Protein AF-A0A3T6CJQ9-F1 (afdb_monomer_lite)

Secondary structure (DSSP, 8-state):
---THHHHTSHHHHHHHHHHHHHHHHHHHHHHHHHHHHHHHHHHHHHHHHHHH----TT-TTGGGHHHHHHHHHHHHHHHHHHHHHHSHHHHHHHTSHHHHHHHHHHHHHHHHHHHHHHHHHHHHHHSS-GGG-HHHHHHHHHHHHHHHHHHHHHHHHHHHHHHHHHHHHHHHT-TTS-SS--HHHHHHHHHHHHHHHHHHHHHHHHS-TTTHHHHHHHHHHHHT-BSS---GGGTTTT-EEEEESTT--EEEEE--------HHHHHH--GGG-PPPSS---EEEEPPP-

Organism: Escherichia coli (NCBI:txid562)

Radius of gyration: 28.34 Å; chains: 1; bounding box: 85×39×91 Å

Foldseek 3Di:
DDDPPVVVVCVVVVVVVVVVVVVVVVVVVVVVVLLVVLLVLLVLLVVLQCLLPDDDDPPDPSPVCSLVSPVSSVVSLCVSLVSVQCPDPVCVVQVVDPVSVVVVVVVLVVLLVVLLVVLQVLLCVLQVAGCVLQVPLSVVSSVVVSLLVCLVVLLVSLVVLLVVLVVVQVVVVPDPPDDPDHPVSSVSSNVSSVVVNVVSVCCCVFPPPPVLSSLLSVLSCQAGRWDLPDQFPVCVVLSWTWTQHDPVSQKIWTDSDDDDDPDPSCSSVPTSVVGDDPPDPPIDMDTRDHD

pLDDT: mean 83.83, std 12.39, range [44.16, 98.19]

Sequence (291 aa):
MKNDTSELSNLPTAFVKKLQNYDELKKRQDESEKSYALIVIGILALICLALGIAKTDSDDWFSQWQFTCILLSIIFSTLWLGVFIERTLIFKVLWNSIITKCITSIAISGLIIFCTAKSSALLNSVFGIDSSSFPYTRSFLTGFLFLKYINPILLFILATFFLTHIIKIICFLFKDEAFDLPPVSSFATVLFSFLIFIFILSWQNSYFSEENLPVKTYALAHLLDFNINHHCINLSADKVNVIFIGSSQDKVLIDDYDMHINSIESFLKGNSSSFFMKDNLNFKIQECVYN

Structure (mmCIF, N/CA/C/O backbone):
data_AF-A0A3T6CJQ9-F1
#
_entry.id   AF-A0A3T6CJQ9-F1
#
loop_
_atom_site.group_PDB
_atom_site.id
_atom_site.type_symbol
_atom_site.label_atom_id
_atom_site.label_alt_id
_atom_site.label_comp_id
_atom_site.label_asym_id
_atom_site.label_entity_id
_atom_site.label_seq_id
_atom_site.pdbx_PDB_ins_code
_atom_site.Cartn_x
_atom_site.Cartn_y
_atom_site.Cartn_z
_atom_site.occupancy
_atom_site.B_iso_or_equiv
_atom_site.auth_seq_id
_atom_site.auth_comp_id
_atom_site.auth_asym_id
_atom_site.auth_atom_id
_atom_site.pdbx_PDB_model_num
ATOM 1 N N . MET A 1 1 ? -59.251 -5.997 53.254 1.00 44.56 1 MET A N 1
ATOM 2 C CA . MET A 1 1 ? -58.890 -5.939 51.822 1.00 44.56 1 MET A CA 1
ATOM 3 C C . MET A 1 1 ? -57.745 -4.955 51.685 1.00 44.56 1 MET A C 1
ATOM 5 O O . MET A 1 1 ? -57.955 -3.771 51.913 1.00 44.56 1 MET A O 1
ATOM 9 N N . LYS A 1 2 ? -56.523 -5.460 51.483 1.00 44.16 2 LYS A N 1
ATOM 10 C CA . LYS A 1 2 ? -55.337 -4.637 51.211 1.00 44.16 2 LYS A CA 1
ATOM 11 C C . LYS A 1 2 ? -55.299 -4.319 49.712 1.00 44.16 2 LYS A C 1
ATOM 13 O O . LYS A 1 2 ? -55.904 -5.016 48.910 1.00 44.16 2 LYS A O 1
ATOM 18 N N . ASN A 1 3 ? -54.685 -3.188 49.414 1.00 51.00 3 ASN A N 1
ATOM 19 C CA . ASN A 1 3 ? -54.808 -2.398 48.200 1.00 51.00 3 ASN A CA 1
ATOM 20 C C . ASN A 1 3 ? -53.942 -2.981 47.059 1.00 51.00 3 ASN A C 1
ATOM 22 O O . ASN A 1 3 ? -52.771 -2.635 46.964 1.00 51.00 3 ASN A O 1
ATOM 26 N N . ASP A 1 4 ? -54.505 -3.847 46.209 1.00 54.00 4 ASP A N 1
ATOM 27 C CA . ASP A 1 4 ? -53.800 -4.475 45.064 1.00 54.00 4 ASP A CA 1
ATOM 28 C C . ASP A 1 4 ? -53.696 -3.566 43.817 1.00 54.00 4 ASP A C 1
ATOM 30 O O . ASP A 1 4 ? -53.074 -3.906 42.811 1.00 54.00 4 ASP A O 1
ATOM 34 N N . THR A 1 5 ? -54.285 -2.370 43.848 1.00 53.91 5 THR A N 1
ATOM 35 C CA . THR A 1 5 ? -54.339 -1.458 42.692 1.00 53.91 5 THR A CA 1
ATOM 36 C C . THR A 1 5 ? -53.042 -0.679 42.441 1.00 53.91 5 THR A C 1
ATOM 38 O O . THR A 1 5 ? -52.875 -0.140 41.347 1.00 53.91 5 THR A O 1
ATOM 41 N N . SER A 1 6 ? -52.095 -0.638 43.390 1.00 55.03 6 SER A N 1
ATOM 42 C CA . SER A 1 6 ? -50.800 0.046 43.207 1.00 55.03 6 SER A CA 1
ATOM 43 C C . SER A 1 6 ? -49.733 -0.794 42.497 1.00 55.03 6 SER A C 1
ATOM 45 O O . SER A 1 6 ? -48.771 -0.237 41.973 1.00 55.03 6 SER A O 1
ATOM 47 N N . GLU A 1 7 ? -49.864 -2.123 42.476 1.00 53.44 7 GLU A N 1
ATOM 48 C CA . GLU A 1 7 ? -48.938 -2.992 41.732 1.00 53.44 7 GLU A CA 1
ATOM 49 C C . GLU A 1 7 ? -49.276 -3.028 40.237 1.00 53.44 7 GLU A C 1
ATOM 51 O O . GLU A 1 7 ? -48.377 -3.020 39.394 1.00 53.44 7 GLU A O 1
ATOM 56 N N . LEU A 1 8 ? -50.566 -2.961 39.887 1.00 52.94 8 LEU A N 1
ATOM 57 C CA . LEU A 1 8 ? -51.017 -2.985 38.494 1.00 52.94 8 LEU A CA 1
ATOM 58 C C . LEU A 1 8 ? -50.663 -1.702 37.716 1.00 52.94 8 LEU A C 1
ATOM 60 O O . LEU A 1 8 ? -50.426 -1.763 36.511 1.00 52.94 8 LEU A O 1
ATOM 64 N N . SER A 1 9 ? -50.590 -0.545 38.385 1.00 58.19 9 SER A N 1
ATOM 65 C CA . SER A 1 9 ? -50.265 0.743 37.748 1.00 58.19 9 SER A CA 1
ATOM 66 C C . SER A 1 9 ? -48.773 0.922 37.432 1.00 58.19 9 SER A C 1
ATOM 68 O O . SER A 1 9 ? -48.426 1.707 36.552 1.00 58.19 9 SER A O 1
ATOM 70 N N . ASN A 1 10 ? -47.894 0.161 38.096 1.00 60.94 10 ASN A N 1
ATOM 71 C CA . ASN A 1 10 ? -46.438 0.185 37.895 1.00 60.94 10 ASN A CA 1
ATOM 72 C C . ASN A 1 10 ? -45.933 -0.905 36.929 1.00 60.94 10 ASN A C 1
ATOM 74 O O . ASN A 1 10 ? -44.756 -0.932 36.561 1.00 60.94 10 ASN A O 1
ATOM 78 N N . LEU A 1 11 ? -46.818 -1.804 36.490 1.00 63.19 11 LEU A N 1
ATOM 79 C CA . LEU A 1 11 ? -46.503 -2.874 35.544 1.00 63.19 11 LEU A CA 1
ATOM 80 C C . LEU A 1 11 ? -45.984 -2.358 34.179 1.00 63.19 11 LEU A C 1
ATOM 82 O O . LEU A 1 11 ? -45.002 -2.914 33.680 1.00 63.19 11 LEU A O 1
ATOM 86 N N . PRO A 1 12 ? -46.554 -1.289 33.575 1.00 73.62 12 PRO A N 1
ATOM 87 C CA . PRO A 1 12 ? -46.092 -0.778 32.283 1.00 73.62 12 PRO A CA 1
ATOM 88 C C . PRO A 1 12 ? -44.681 -0.182 32.359 1.00 73.62 12 PRO A C 1
ATOM 90 O O . PRO A 1 12 ? -43.854 -0.425 31.484 1.00 73.62 12 PRO A O 1
ATOM 93 N N . THR A 1 13 ? -44.369 0.558 33.425 1.00 76.19 13 THR A N 1
ATOM 94 C CA . THR A 1 13 ? -43.052 1.179 33.639 1.00 76.19 13 THR A CA 1
ATOM 95 C C . THR A 1 13 ? -41.981 0.148 33.982 1.00 76.19 13 THR A C 1
ATOM 97 O O . THR A 1 13 ? -40.865 0.235 33.469 1.00 76.19 13 THR A O 1
ATOM 100 N N . ALA A 1 14 ? -42.311 -0.873 34.779 1.00 78.00 14 ALA A N 1
ATOM 101 C CA . ALA A 1 14 ? -41.410 -1.993 35.048 1.00 78.00 14 ALA A CA 1
ATOM 102 C C . ALA A 1 14 ? -41.115 -2.816 33.782 1.00 78.00 14 ALA A C 1
ATOM 104 O O . ALA A 1 14 ? -39.969 -3.206 33.552 1.00 78.00 14 ALA A O 1
ATOM 105 N N . PHE A 1 15 ? -42.123 -3.036 32.932 1.00 80.06 15 PHE A N 1
ATOM 106 C CA . PHE A 1 15 ? -41.964 -3.740 31.660 1.00 80.06 15 PHE A CA 1
ATOM 107 C C . PHE A 1 15 ? -41.105 -2.949 30.661 1.00 80.06 15 PHE A C 1
ATOM 109 O O . PHE A 1 15 ? -40.168 -3.508 30.092 1.00 80.06 15 PHE A O 1
ATOM 116 N N . VAL A 1 16 ? -41.342 -1.638 30.513 1.00 80.44 16 VAL A N 1
ATOM 117 C CA . VAL A 1 16 ? -40.516 -0.752 29.670 1.00 80.44 16 VAL A CA 1
ATOM 118 C C . VAL A 1 16 ? -39.068 -0.711 30.162 1.00 80.44 16 VAL A C 1
ATOM 120 O O . VAL A 1 16 ? -38.150 -0.866 29.361 1.00 80.44 16 VAL A O 1
ATOM 123 N N . LYS A 1 17 ? -38.840 -0.591 31.475 1.00 82.94 17 LYS A N 1
ATOM 124 C CA . LYS A 1 17 ? -37.488 -0.613 32.054 1.00 82.94 17 LYS A CA 1
ATOM 125 C C . LYS A 1 17 ? -36.786 -1.954 31.824 1.00 82.94 17 LYS A C 1
ATOM 127 O O . L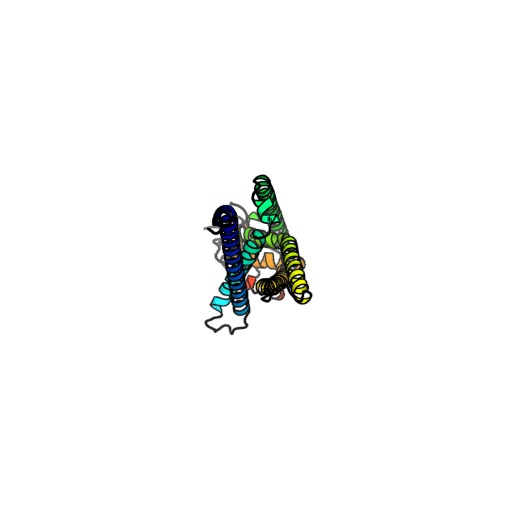YS A 1 17 ? -35.587 -1.989 31.567 1.00 82.94 17 LYS A O 1
ATOM 132 N N . LYS A 1 18 ? -37.525 -3.067 31.880 1.00 84.44 18 LYS A N 1
ATOM 133 C CA . LYS A 1 18 ? -36.991 -4.405 31.589 1.00 84.44 18 LYS A CA 1
ATOM 134 C C . LYS A 1 18 ? -36.612 -4.563 30.113 1.00 84.44 18 LYS A C 1
ATOM 136 O O . LYS A 1 18 ? -35.568 -5.144 29.838 1.00 84.44 18 LYS A O 1
ATOM 141 N N . LEU A 1 19 ? -37.416 -4.027 29.191 1.00 84.75 19 LEU A N 1
ATOM 142 C CA . LEU A 1 19 ? -37.097 -3.984 27.759 1.00 84.75 19 LEU A CA 1
ATOM 143 C C . LEU A 1 19 ? -35.866 -3.115 27.475 1.00 84.75 19 LEU A C 1
ATOM 145 O O . LEU A 1 19 ? -34.954 -3.576 26.803 1.00 84.75 19 LEU A O 1
ATOM 149 N N . GLN A 1 20 ? -35.789 -1.914 28.055 1.00 84.12 20 GLN A N 1
ATOM 150 C CA . GLN A 1 20 ? -34.618 -1.037 27.925 1.00 84.12 20 GLN A CA 1
ATOM 151 C C . GLN A 1 20 ? -33.347 -1.704 28.456 1.00 84.12 20 GLN A C 1
ATOM 153 O O . GLN A 1 20 ? -32.327 -1.713 27.774 1.00 84.12 20 GLN A O 1
ATOM 158 N N . ASN A 1 21 ? -33.419 -2.336 29.630 1.00 85.62 21 ASN A N 1
ATOM 159 C CA . ASN A 1 21 ? -32.295 -3.091 30.177 1.00 85.62 21 ASN A CA 1
ATOM 160 C C . ASN A 1 21 ? -31.900 -4.266 29.270 1.00 85.62 21 ASN A C 1
ATOM 162 O O . ASN A 1 21 ? -30.715 -4.541 29.116 1.00 85.62 21 ASN A O 1
ATOM 166 N N . TYR A 1 22 ? -32.867 -4.961 28.663 1.00 85.75 22 TYR A N 1
ATOM 167 C CA . TYR A 1 22 ? -32.588 -6.043 27.718 1.00 85.75 22 TYR A CA 1
ATOM 168 C C . TYR A 1 22 ? -31.897 -5.528 26.446 1.00 85.75 22 TYR A C 1
ATOM 170 O O . TYR A 1 22 ? -30.891 -6.102 26.028 1.00 85.75 22 TYR A O 1
ATOM 178 N N . ASP A 1 23 ? -32.376 -4.422 25.873 1.00 83.75 23 ASP A N 1
ATOM 179 C CA . ASP A 1 23 ? -31.767 -3.784 24.702 1.00 83.75 23 ASP A CA 1
ATOM 180 C C . ASP A 1 23 ? -30.351 -3.269 25.005 1.00 83.75 23 ASP A C 1
ATOM 182 O O . ASP A 1 23 ? -29.434 -3.451 24.201 1.00 83.75 23 ASP A O 1
ATOM 186 N N . GLU A 1 24 ? -30.132 -2.679 26.184 1.00 82.12 24 GLU A N 1
ATOM 187 C CA . GLU A 1 24 ? -28.805 -2.252 26.635 1.00 82.12 24 GLU A CA 1
ATOM 188 C C . GLU A 1 24 ? -27.849 -3.432 26.833 1.00 82.12 24 GLU A C 1
ATOM 190 O O . GLU A 1 24 ? -26.693 -3.358 26.409 1.00 82.12 24 GLU A O 1
ATOM 195 N N . LEU A 1 25 ? -28.312 -4.528 27.441 1.00 81.06 25 LEU A N 1
ATOM 196 C CA . LEU A 1 25 ? -27.517 -5.746 27.614 1.00 81.06 25 LEU A CA 1
ATOM 197 C C . LEU A 1 25 ? -27.141 -6.357 26.262 1.00 81.06 25 LEU A C 1
ATOM 199 O O . LEU A 1 25 ? -25.969 -6.663 26.040 1.00 81.06 25 LEU A O 1
ATOM 203 N N . LYS A 1 26 ? -28.100 -6.459 25.335 1.00 84.12 26 LYS A N 1
ATOM 204 C CA . LYS A 1 26 ? -27.860 -6.957 23.977 1.00 84.12 26 LYS A CA 1
ATOM 205 C C . LYS A 1 26 ? -26.852 -6.085 23.231 1.00 84.12 26 LYS A C 1
ATOM 207 O O . LYS A 1 26 ? -25.913 -6.598 22.632 1.00 84.12 26 LYS A O 1
ATOM 212 N N . LYS A 1 27 ? -26.980 -4.759 23.328 1.00 79.31 27 LYS A N 1
ATOM 213 C CA . LYS A 1 27 ? -26.034 -3.820 22.713 1.00 79.31 27 LYS A CA 1
ATOM 214 C C . LYS A 1 27 ? -24.624 -3.946 23.301 1.00 79.31 27 LYS A C 1
ATOM 216 O O . LYS A 1 27 ? -23.653 -3.924 22.547 1.00 79.31 27 LYS A O 1
ATOM 221 N N . ARG A 1 28 ? -24.496 -4.103 24.625 1.00 73.38 28 ARG A N 1
ATOM 222 C CA . ARG A 1 28 ? -23.199 -4.350 25.285 1.00 73.38 28 ARG A CA 1
ATOM 223 C C . ARG A 1 28 ? -22.579 -5.668 24.827 1.00 73.38 28 ARG A C 1
ATOM 225 O O . ARG A 1 28 ? -21.373 -5.709 24.596 1.00 73.38 28 ARG A O 1
ATOM 232 N N . GLN A 1 29 ? -23.386 -6.716 24.672 1.00 76.88 29 GLN A N 1
ATOM 233 C CA . GLN A 1 29 ? -22.921 -8.004 24.165 1.00 76.88 29 GLN A CA 1
ATOM 234 C C . GLN A 1 29 ? -22.416 -7.885 22.718 1.00 76.88 29 GLN A C 1
ATOM 236 O O . GLN A 1 29 ? -21.272 -8.247 22.454 1.00 76.88 29 GLN A O 1
ATOM 241 N N . ASP A 1 30 ? -23.188 -7.265 21.822 1.00 76.94 30 ASP A N 1
ATOM 242 C CA . ASP A 1 30 ? -22.782 -7.030 20.429 1.00 76.94 30 ASP A CA 1
ATOM 243 C C . ASP A 1 30 ? -21.485 -6.202 20.329 1.00 76.94 30 ASP A C 1
ATOM 245 O O . ASP A 1 30 ? -20.620 -6.456 19.487 1.00 76.94 30 ASP A O 1
ATOM 249 N N . GLU A 1 31 ? -21.331 -5.170 21.166 1.00 76.88 31 GLU A N 1
ATOM 250 C CA . GLU A 1 31 ? -20.118 -4.343 21.207 1.00 76.88 31 GLU A CA 1
ATOM 251 C C . GLU A 1 31 ? -18.908 -5.099 21.768 1.00 76.88 31 GLU A C 1
ATOM 253 O O . GLU A 1 31 ? -17.778 -4.877 21.310 1.00 76.88 31 GLU A O 1
ATOM 258 N N . SER A 1 32 ? -19.138 -5.999 22.725 1.00 75.25 32 SER A N 1
ATOM 259 C CA . SER A 1 32 ? -18.125 -6.885 23.291 1.00 75.25 32 SER A CA 1
ATOM 260 C C . SER A 1 32 ? -17.629 -7.881 22.244 1.00 75.25 32 SER A C 1
ATOM 262 O O . SER A 1 32 ? -16.435 -7.897 21.944 1.00 75.25 32 SER A O 1
ATOM 264 N N . GLU A 1 33 ? -18.531 -8.618 21.590 1.00 80.44 33 GLU A N 1
ATOM 265 C CA . GLU A 1 33 ? -18.202 -9.601 20.547 1.00 80.44 33 GLU A CA 1
ATOM 266 C C . GLU A 1 33 ? -17.400 -8.967 19.401 1.00 80.44 33 GLU A C 1
ATOM 268 O O . GLU A 1 33 ? -16.345 -9.471 19.008 1.00 80.44 33 GLU A O 1
ATOM 273 N N . LYS A 1 34 ? -17.819 -7.784 18.931 1.00 81.38 34 LYS A N 1
ATOM 274 C CA . LYS A 1 34 ? -17.081 -7.015 17.912 1.00 81.38 34 LYS A CA 1
ATOM 275 C C . LYS A 1 34 ? -15.690 -6.592 18.379 1.00 81.38 34 LYS A C 1
ATOM 277 O O . LYS A 1 34 ? -14.762 -6.506 17.579 1.00 81.38 34 LYS A O 1
ATOM 282 N N . SER A 1 35 ? -15.534 -6.280 19.662 1.00 83.94 35 SER A N 1
ATOM 283 C CA . SER A 1 35 ? -14.237 -5.897 20.226 1.00 83.94 35 SER A CA 1
ATOM 284 C C . SER A 1 35 ? -13.311 -7.105 20.372 1.00 83.94 35 SER A C 1
ATOM 286 O O . SER A 1 35 ? -12.130 -6.982 20.059 1.00 83.94 35 SER A O 1
ATOM 288 N N . TYR A 1 36 ? -13.838 -8.274 20.739 1.00 85.75 36 TYR A N 1
ATOM 289 C CA . TYR A 1 36 ? -13.084 -9.529 20.736 1.00 85.75 36 TYR A CA 1
ATOM 290 C C . TYR A 1 36 ? -12.642 -9.937 19.330 1.00 85.75 36 TYR A C 1
ATOM 292 O O . TYR A 1 36 ? -11.475 -10.277 19.145 1.00 85.75 36 TYR A O 1
ATOM 300 N N . ALA A 1 37 ? -13.515 -9.827 18.325 1.00 89.50 37 ALA A N 1
ATOM 301 C CA . ALA A 1 37 ? -13.155 -10.117 16.936 1.00 89.50 37 ALA A CA 1
ATOM 302 C C . ALA A 1 37 ? -11.968 -9.262 16.454 1.00 89.50 37 ALA A C 1
ATOM 304 O O . ALA A 1 37 ? -11.037 -9.781 15.839 1.00 89.50 37 ALA A O 1
ATOM 305 N N . LEU A 1 38 ? -11.946 -7.968 16.795 1.00 89.31 38 LEU A N 1
ATOM 306 C CA . LEU A 1 38 ? -10.815 -7.090 16.478 1.00 89.31 38 LEU A CA 1
ATOM 307 C C . LEU A 1 38 ? -9.526 -7.494 17.196 1.00 89.31 38 LEU A C 1
ATOM 309 O O . LEU A 1 38 ? -8.455 -7.410 16.601 1.00 89.31 38 LEU A O 1
ATOM 313 N N . ILE A 1 39 ? -9.610 -7.933 18.454 1.00 91.12 39 ILE A N 1
ATOM 314 C CA . ILE A 1 39 ? -8.438 -8.442 19.177 1.00 91.12 39 ILE A CA 1
ATOM 315 C C . ILE A 1 39 ? -7.886 -9.677 18.461 1.00 91.12 39 ILE A C 1
ATOM 317 O O . ILE A 1 39 ? -6.686 -9.740 18.211 1.00 91.12 39 ILE A O 1
ATOM 321 N N . VAL A 1 40 ? -8.749 -10.621 18.075 1.00 93.00 40 VAL A N 1
ATOM 322 C CA . VAL A 1 40 ? -8.345 -11.841 17.359 1.00 93.00 40 VAL A CA 1
ATOM 323 C C . VAL A 1 40 ? -7.684 -11.506 16.022 1.00 93.00 40 VAL A C 1
ATOM 325 O O . VAL A 1 40 ? -6.590 -11.995 15.755 1.00 93.00 40 VAL A O 1
ATOM 328 N N . ILE A 1 41 ? -8.289 -10.634 15.207 1.00 93.75 41 ILE A N 1
ATOM 329 C CA . ILE A 1 41 ? -7.710 -10.213 13.920 1.00 93.75 41 ILE A CA 1
ATOM 330 C C . ILE A 1 41 ? -6.355 -9.522 14.129 1.00 93.75 41 ILE A C 1
ATOM 332 O O . ILE A 1 41 ? -5.409 -9.805 13.397 1.00 93.75 41 ILE A O 1
ATOM 336 N N . GLY A 1 42 ? -6.231 -8.661 15.143 1.00 92.25 42 GLY A N 1
ATOM 337 C CA . GLY A 1 42 ? -4.962 -8.009 15.471 1.00 92.25 42 GLY A CA 1
ATOM 338 C C . GLY A 1 42 ? -3.879 -9.006 15.897 1.00 92.25 42 GLY A C 1
ATOM 339 O O . GLY A 1 42 ? -2.743 -8.916 15.436 1.00 92.25 42 GLY A O 1
ATOM 340 N N . ILE A 1 43 ? -4.224 -10.003 16.720 1.00 92.81 43 ILE A N 1
ATOM 341 C CA . ILE A 1 43 ? -3.295 -11.074 17.114 1.00 92.81 43 ILE A CA 1
ATOM 342 C C . ILE A 1 43 ? -2.854 -11.879 15.888 1.00 92.81 43 ILE A C 1
ATOM 344 O O . ILE A 1 43 ? -1.659 -12.106 15.716 1.00 92.81 43 ILE A O 1
ATOM 348 N N . LEU A 1 44 ? -3.786 -12.266 15.010 1.00 94.88 44 LEU A N 1
ATOM 349 C CA . LEU A 1 44 ? -3.462 -12.969 13.765 1.00 94.88 44 LEU A CA 1
ATOM 350 C C . LEU A 1 44 ? -2.519 -12.143 12.885 1.00 94.88 44 LEU A C 1
ATOM 352 O O . LEU A 1 44 ? -1.533 -12.679 12.385 1.00 94.88 44 LEU A O 1
ATOM 356 N N . ALA A 1 45 ? -2.760 -10.834 12.759 1.00 93.81 45 ALA A N 1
ATOM 357 C CA . ALA A 1 45 ? -1.884 -9.934 12.015 1.00 93.81 45 ALA A CA 1
ATOM 358 C C . ALA A 1 45 ? -0.451 -9.929 12.568 1.00 93.81 45 ALA A C 1
ATOM 360 O O . ALA A 1 45 ? 0.500 -9.988 11.786 1.00 93.81 45 ALA A O 1
ATOM 361 N N . LEU A 1 46 ? -0.290 -9.894 13.897 1.00 90.94 46 LEU A N 1
ATOM 362 C CA . LEU A 1 46 ? 1.023 -9.913 14.547 1.00 90.94 46 LEU A CA 1
ATOM 363 C C . LEU A 1 46 ? 1.721 -11.266 14.437 1.00 90.94 46 LEU A C 1
ATOM 365 O O . LEU A 1 46 ? 2.923 -11.292 14.192 1.00 90.94 46 LEU A O 1
ATOM 369 N N . ILE A 1 47 ? 0.996 -12.377 14.591 1.00 93.31 47 ILE A N 1
ATOM 370 C CA . ILE A 1 47 ? 1.563 -13.722 14.418 1.00 93.31 47 ILE A CA 1
ATOM 371 C C . ILE A 1 47 ? 2.064 -13.882 12.983 1.00 93.31 47 ILE A C 1
ATOM 373 O O . ILE A 1 47 ? 3.212 -14.264 12.772 1.00 93.31 47 ILE A O 1
ATOM 377 N N . CYS A 1 48 ? 1.240 -13.528 11.995 1.00 93.25 48 CYS A N 1
ATOM 378 C CA . CYS A 1 48 ? 1.634 -13.553 10.592 1.00 93.25 48 CYS A CA 1
ATOM 379 C C . CYS A 1 48 ? 2.832 -12.633 10.317 1.00 93.25 48 CYS A C 1
ATOM 381 O O . CYS A 1 48 ? 3.738 -13.029 9.590 1.00 93.25 48 CYS A O 1
ATOM 383 N N . LEU A 1 49 ? 2.887 -11.443 10.928 1.00 90.19 49 LEU A N 1
ATOM 384 C CA . LEU A 1 49 ? 4.037 -10.549 10.778 1.00 90.19 49 LEU A CA 1
ATOM 385 C C . LEU A 1 49 ? 5.306 -11.179 11.347 1.00 90.19 49 LEU A C 1
ATOM 387 O O . LEU A 1 49 ? 6.317 -11.235 10.658 1.00 90.19 49 LEU A O 1
ATOM 391 N N . ALA A 1 50 ? 5.236 -11.666 12.588 1.00 89.50 50 ALA A N 1
ATOM 392 C CA . ALA A 1 50 ? 6.358 -12.257 13.303 1.00 89.50 50 ALA A CA 1
ATOM 393 C C . ALA A 1 50 ? 6.923 -13.469 12.556 1.00 89.50 50 ALA A C 1
ATOM 395 O O . ALA A 1 50 ? 8.133 -13.567 12.388 1.00 89.50 50 ALA A O 1
ATOM 396 N N . LEU A 1 51 ? 6.049 -14.346 12.054 1.00 90.69 51 LEU A N 1
ATOM 397 C CA . LEU A 1 51 ? 6.440 -15.481 11.219 1.00 90.69 51 LEU A CA 1
ATOM 398 C C . LEU A 1 51 ? 7.021 -15.036 9.871 1.00 90.69 51 LEU A C 1
ATOM 400 O O . LEU A 1 51 ? 7.980 -15.631 9.390 1.00 90.69 51 LEU A O 1
ATOM 404 N N . GLY A 1 52 ? 6.465 -13.983 9.270 1.00 86.31 52 GLY A N 1
ATOM 405 C CA . GLY A 1 52 ? 6.915 -13.457 7.984 1.00 86.31 52 GLY A CA 1
ATOM 406 C C . GLY A 1 52 ? 8.300 -12.805 8.022 1.00 86.31 52 GLY A C 1
ATOM 407 O O . GLY A 1 52 ? 9.032 -12.890 7.039 1.00 86.31 52 GLY A O 1
ATOM 408 N N . ILE A 1 53 ? 8.669 -12.179 9.146 1.00 84.94 53 ILE A N 1
ATOM 409 C CA . ILE A 1 53 ? 9.981 -11.533 9.343 1.00 84.94 53 ILE A CA 1
ATOM 410 C C . ILE A 1 53 ? 10.985 -12.405 10.107 1.00 84.94 53 ILE A C 1
ATOM 412 O O . ILE A 1 53 ? 12.121 -11.979 10.322 1.00 84.94 53 ILE A O 1
ATOM 416 N N . ALA A 1 54 ? 10.572 -13.587 10.570 1.00 85.50 54 ALA A N 1
ATOM 417 C CA . ALA A 1 54 ? 11.445 -14.490 11.304 1.00 85.50 54 ALA A CA 1
ATOM 418 C C . ALA A 1 54 ? 12.655 -14.867 10.444 1.00 85.50 54 ALA A C 1
ATOM 420 O O . ALA A 1 54 ? 12.526 -15.189 9.266 1.00 85.50 54 ALA A O 1
ATOM 421 N N . LYS A 1 55 ? 13.849 -14.851 11.040 1.00 81.50 55 LYS A N 1
ATOM 422 C CA . LYS A 1 55 ? 15.050 -15.316 10.352 1.00 81.50 55 LYS A CA 1
ATOM 423 C C . LYS A 1 55 ? 14.997 -16.842 10.272 1.00 81.50 55 LYS A C 1
ATOM 425 O O . LYS A 1 55 ? 15.059 -17.501 11.305 1.00 81.50 55 LYS A O 1
ATOM 430 N N . THR A 1 56 ? 14.887 -17.378 9.064 1.00 78.19 56 THR A N 1
ATOM 431 C CA . THR A 1 56 ? 14.966 -18.818 8.784 1.00 78.19 56 THR A CA 1
ATOM 432 C C . THR A 1 56 ? 16.125 -19.080 7.837 1.00 78.19 56 THR A C 1
ATOM 434 O O . THR A 1 56 ? 16.516 -18.193 7.072 1.00 78.19 56 THR A O 1
ATOM 437 N N . ASP A 1 57 ? 16.658 -20.295 7.869 1.00 78.94 57 ASP A N 1
ATOM 438 C CA . ASP A 1 57 ? 17.618 -20.737 6.863 1.00 78.94 57 ASP A CA 1
ATOM 439 C C . ASP A 1 57 ? 16.921 -20.891 5.501 1.00 78.94 57 ASP A C 1
ATOM 441 O O . ASP A 1 57 ? 15.708 -21.111 5.430 1.00 78.94 57 ASP A O 1
ATOM 445 N N . SER A 1 58 ? 17.677 -20.744 4.409 1.00 70.25 58 SER A N 1
ATOM 446 C CA . SER A 1 58 ? 17.137 -20.817 3.041 1.00 70.25 58 SER A CA 1
ATOM 447 C C . SER A 1 58 ? 16.505 -22.168 2.714 1.00 70.25 58 SER A C 1
ATOM 449 O O . SER A 1 58 ? 15.590 -22.233 1.899 1.00 70.25 58 SER A O 1
ATOM 451 N N . ASP A 1 59 ? 16.977 -23.228 3.368 1.00 74.69 59 ASP A N 1
ATOM 452 C CA . ASP A 1 59 ? 16.572 -24.609 3.101 1.00 74.69 59 ASP A CA 1
ATOM 453 C C . ASP A 1 59 ? 15.409 -25.053 4.005 1.00 74.69 59 ASP A C 1
ATOM 455 O O . ASP A 1 59 ? 14.942 -26.190 3.925 1.00 74.69 59 ASP A O 1
ATOM 459 N N . ASP A 1 60 ? 14.925 -24.161 4.877 1.00 82.38 60 ASP A N 1
ATOM 460 C CA . ASP A 1 60 ? 13.801 -24.448 5.757 1.00 82.38 60 ASP A CA 1
ATOM 461 C C . ASP A 1 60 ? 12.493 -24.506 4.956 1.00 82.38 60 ASP A C 1
ATOM 463 O O . ASP A 1 60 ? 12.191 -23.624 4.147 1.00 82.38 60 ASP A O 1
ATOM 467 N N . TRP A 1 61 ? 11.667 -25.519 5.218 1.00 83.62 61 TRP A N 1
ATOM 468 C CA . TRP A 1 61 ? 10.383 -25.731 4.542 1.00 83.62 61 TRP A CA 1
ATOM 469 C C . TRP A 1 61 ? 9.408 -24.567 4.761 1.00 83.62 61 TRP A C 1
ATOM 471 O O . TRP A 1 61 ? 8.473 -24.387 3.975 1.00 83.62 61 TRP A O 1
ATOM 481 N N . PHE A 1 62 ? 9.602 -23.788 5.830 1.00 85.38 62 PHE A N 1
ATOM 482 C CA . PHE A 1 62 ? 8.775 -22.631 6.153 1.00 85.38 62 PHE A CA 1
ATOM 483 C C . PHE A 1 62 ? 9.167 -21.366 5.371 1.00 85.38 62 PHE A C 1
ATOM 485 O O . PHE A 1 62 ? 8.336 -20.470 5.213 1.00 85.38 62 PHE A O 1
ATOM 492 N N . SER A 1 63 ? 10.387 -21.297 4.826 1.00 80.50 63 SER A N 1
ATOM 493 C CA . SER A 1 63 ? 10.902 -20.115 4.112 1.00 80.50 63 SER A CA 1
ATOM 494 C C . SER A 1 63 ? 9.981 -19.674 2.962 1.00 80.50 63 SER A C 1
ATOM 496 O O . SER A 1 63 ? 9.660 -18.491 2.841 1.00 80.50 63 SER A O 1
ATOM 498 N N . GLN A 1 64 ? 9.436 -20.632 2.204 1.00 82.94 64 GLN A N 1
ATOM 499 C CA . GLN A 1 64 ? 8.490 -20.401 1.101 1.00 82.94 64 GLN A CA 1
ATOM 500 C C . GLN A 1 64 ? 7.157 -19.758 1.536 1.00 82.94 64 GLN A C 1
ATOM 502 O O . GLN A 1 64 ? 6.473 -19.126 0.734 1.00 82.94 64 GLN A O 1
ATOM 507 N N . TRP A 1 65 ? 6.763 -19.909 2.805 1.00 87.12 65 TRP A N 1
ATOM 508 C CA . TRP A 1 65 ? 5.499 -19.382 3.333 1.00 87.12 65 TRP A CA 1
ATOM 509 C C . TRP A 1 65 ? 5.645 -17.994 3.957 1.00 87.12 65 TRP A C 1
ATOM 511 O O . TRP A 1 65 ? 4.639 -17.322 4.186 1.00 87.12 65 TRP A O 1
ATOM 521 N N . GLN A 1 66 ? 6.870 -17.521 4.193 1.00 87.12 66 GLN A N 1
ATOM 522 C CA . GLN A 1 66 ? 7.117 -16.238 4.854 1.00 87.12 66 GLN A CA 1
ATOM 523 C C . GLN A 1 66 ? 6.494 -15.060 4.113 1.00 87.12 66 GLN A C 1
ATOM 525 O O . GLN A 1 66 ? 5.886 -14.190 4.735 1.00 87.12 66 GLN A O 1
ATOM 530 N N . PHE A 1 67 ? 6.614 -15.028 2.784 1.00 84.31 67 PHE A N 1
ATOM 531 C CA . PHE A 1 67 ? 6.006 -13.963 1.992 1.00 84.31 67 PHE A CA 1
ATOM 532 C C . PHE A 1 67 ? 4.481 -13.978 2.098 1.00 84.31 67 PHE A C 1
ATOM 534 O O . PHE A 1 67 ? 3.864 -12.936 2.317 1.00 84.31 67 PHE A O 1
ATOM 541 N N . THR A 1 68 ? 3.874 -15.165 2.060 1.00 89.88 68 THR A N 1
ATOM 542 C CA . THR A 1 68 ? 2.438 -15.344 2.304 1.00 89.88 68 THR A CA 1
ATOM 543 C C . THR A 1 68 ? 2.042 -14.841 3.694 1.00 89.88 68 THR A C 1
ATOM 545 O O . THR A 1 68 ? 1.032 -14.151 3.830 1.00 89.88 68 THR A O 1
ATOM 548 N N . CYS A 1 69 ? 2.848 -15.106 4.726 1.00 91.06 69 CYS A N 1
ATOM 549 C CA . CYS A 1 69 ? 2.619 -14.580 6.071 1.00 91.06 69 CYS A CA 1
ATOM 550 C C . CYS A 1 69 ? 2.695 -13.043 6.121 1.00 91.06 69 CYS A C 1
ATOM 552 O O . CYS A 1 69 ? 1.839 -12.421 6.748 1.00 91.06 69 CYS A O 1
ATOM 554 N N . ILE A 1 70 ? 3.638 -12.411 5.413 1.00 88.38 70 ILE A N 1
ATOM 555 C CA . ILE A 1 70 ? 3.696 -10.943 5.292 1.00 88.38 70 ILE A CA 1
ATOM 556 C C . ILE A 1 70 ? 2.418 -10.408 4.627 1.00 88.38 70 ILE A C 1
ATOM 558 O O . ILE A 1 70 ? 1.799 -9.479 5.149 1.00 88.38 70 ILE A O 1
ATOM 562 N N . LEU A 1 71 ? 1.976 -11.011 3.518 1.00 89.62 71 LEU A N 1
ATOM 563 C CA . LEU A 1 71 ? 0.749 -10.599 2.828 1.00 89.62 71 LEU A CA 1
ATOM 564 C C . LEU A 1 71 ? -0.488 -10.734 3.724 1.00 89.62 71 LEU A C 1
ATOM 566 O O . LEU A 1 71 ? -1.289 -9.803 3.813 1.00 89.62 71 LEU A O 1
ATOM 570 N N . LEU A 1 72 ? -0.625 -11.855 4.435 1.00 93.69 72 LEU A N 1
ATOM 571 C CA . LEU A 1 72 ? -1.715 -12.063 5.390 1.00 93.69 72 LEU A CA 1
ATOM 572 C C . LEU A 1 72 ? -1.672 -11.050 6.532 1.00 93.69 72 LEU A C 1
ATOM 574 O O . LEU A 1 72 ? -2.717 -10.542 6.933 1.00 93.69 72 LEU A O 1
ATOM 578 N N . SER A 1 73 ? -0.483 -10.701 7.023 1.00 92.12 73 SER A N 1
ATOM 579 C CA . SER A 1 73 ? -0.335 -9.659 8.038 1.00 92.12 73 SER A CA 1
ATOM 580 C C . SER A 1 73 ? -0.847 -8.301 7.550 1.00 92.12 73 SER A C 1
ATOM 582 O O . SER A 1 73 ? -1.592 -7.631 8.271 1.00 92.12 73 SER A O 1
ATOM 584 N N . ILE A 1 74 ? -0.522 -7.917 6.311 1.00 89.75 74 ILE A N 1
ATOM 585 C CA . ILE A 1 74 ? -1.023 -6.681 5.691 1.00 89.75 74 ILE A CA 1
ATOM 586 C C . ILE A 1 74 ? -2.553 -6.734 5.555 1.00 89.75 74 ILE A C 1
ATOM 588 O O . ILE A 1 74 ? -3.239 -5.774 5.912 1.00 89.75 74 ILE A O 1
ATOM 592 N N . ILE A 1 75 ? -3.110 -7.860 5.099 1.00 93.69 75 ILE A N 1
ATOM 593 C CA . ILE A 1 75 ? -4.564 -8.045 4.958 1.00 93.69 75 ILE A CA 1
ATOM 594 C C . ILE A 1 75 ? -5.266 -7.935 6.318 1.00 93.69 75 ILE A C 1
ATOM 596 O O . ILE A 1 75 ? -6.209 -7.162 6.471 1.00 93.69 75 ILE A O 1
ATOM 600 N N . PHE A 1 76 ? -4.801 -8.650 7.342 1.00 95.06 76 PHE A N 1
ATOM 601 C CA . PHE A 1 76 ? -5.417 -8.580 8.666 1.00 95.06 76 PHE A CA 1
ATOM 602 C C . PHE A 1 76 ? -5.261 -7.197 9.308 1.00 95.06 76 PHE A C 1
ATOM 604 O O . PHE A 1 76 ? -6.210 -6.707 9.917 1.00 95.06 76 PHE A O 1
ATOM 611 N N . SER A 1 77 ? -4.123 -6.524 9.118 1.00 92.75 77 SER A N 1
ATOM 612 C CA . SER A 1 77 ? -3.905 -5.159 9.620 1.00 92.75 77 SER A CA 1
ATOM 613 C C . SER A 1 77 ? -4.830 -4.140 8.951 1.00 92.75 77 SER A C 1
ATOM 615 O O . SER A 1 77 ? -5.388 -3.270 9.621 1.00 92.75 77 SER A O 1
ATOM 617 N N . THR A 1 78 ? -5.034 -4.252 7.635 1.00 91.75 78 THR A N 1
ATOM 618 C CA . THR A 1 78 ? -5.944 -3.367 6.889 1.00 91.75 78 THR A CA 1
ATOM 619 C C . THR A 1 78 ? -7.405 -3.614 7.253 1.00 91.75 78 THR A C 1
ATOM 621 O O . THR A 1 78 ? -8.142 -2.650 7.453 1.00 91.75 78 THR A O 1
ATOM 624 N N . LEU A 1 79 ? -7.816 -4.874 7.433 1.00 93.88 79 LEU A N 1
ATOM 625 C CA . LEU A 1 79 ? -9.145 -5.217 7.947 1.00 93.88 79 LEU A CA 1
ATOM 626 C C . LEU A 1 79 ? -9.359 -4.679 9.361 1.00 93.88 79 LEU A C 1
ATOM 628 O O . LEU A 1 79 ? -10.387 -4.059 9.633 1.00 93.88 79 LEU A O 1
ATOM 632 N N . TRP A 1 80 ? -8.380 -4.876 10.245 1.00 94.00 80 TRP A N 1
ATOM 633 C CA . TRP A 1 80 ? -8.421 -4.352 11.605 1.00 94.00 80 TRP A CA 1
ATOM 634 C C . TRP A 1 80 ? -8.621 -2.835 11.598 1.00 94.00 80 TRP A C 1
ATOM 636 O O . TRP A 1 80 ? -9.564 -2.344 12.216 1.00 94.00 80 TRP A O 1
ATOM 646 N N . LEU A 1 81 ? -7.801 -2.102 10.835 1.00 92.38 81 LEU A N 1
ATOM 647 C CA . LEU A 1 81 ? -7.885 -0.647 10.735 1.00 92.38 81 LEU A CA 1
ATOM 648 C C . LEU A 1 81 ? -9.210 -0.186 10.112 1.00 92.38 81 LEU A C 1
ATOM 650 O O . LEU A 1 81 ? -9.839 0.735 10.629 1.00 92.38 81 LEU A O 1
ATOM 654 N N . GLY A 1 82 ? -9.654 -0.832 9.032 1.00 91.88 82 GLY A N 1
ATOM 655 C CA . GLY A 1 82 ? -10.893 -0.496 8.330 1.00 91.88 82 GLY A CA 1
ATOM 656 C C . GLY A 1 82 ? -12.124 -0.645 9.220 1.00 91.88 82 GLY A C 1
ATOM 657 O O . GLY A 1 82 ? -12.895 0.303 9.371 1.00 91.88 82 GLY A O 1
ATOM 658 N N . VAL A 1 83 ? -12.259 -1.791 9.893 1.00 90.31 83 VAL A N 1
ATOM 659 C CA . VAL A 1 83 ? -13.351 -2.027 10.851 1.00 90.31 83 VAL A CA 1
ATOM 660 C C . VAL A 1 83 ? -13.254 -1.054 12.029 1.00 90.31 83 VAL A C 1
ATOM 662 O O . VAL A 1 83 ? -14.273 -0.572 12.527 1.00 90.31 83 VAL A O 1
ATOM 665 N N . PHE A 1 84 ? -12.042 -0.713 12.477 1.00 88.88 84 PHE A N 1
ATOM 666 C CA . PHE A 1 84 ? -11.861 0.264 13.547 1.00 88.88 84 PHE A CA 1
ATOM 667 C C . PHE A 1 84 ? -12.347 1.665 13.144 1.00 88.88 84 PHE A C 1
ATOM 669 O O . PHE A 1 84 ? -13.085 2.300 13.901 1.00 88.88 84 PHE A O 1
ATOM 676 N N . ILE A 1 85 ? -12.000 2.122 11.936 1.00 90.88 85 ILE A N 1
ATOM 677 C CA . ILE A 1 85 ? -12.474 3.389 11.360 1.00 90.88 85 ILE A CA 1
ATOM 678 C C . ILE A 1 85 ? -14.000 3.386 11.241 1.00 90.88 85 ILE A C 1
ATOM 680 O O . ILE A 1 85 ? -14.646 4.333 11.697 1.00 90.88 85 ILE A O 1
ATOM 684 N N . GLU A 1 86 ? -14.585 2.311 10.710 1.00 89.38 86 GLU A N 1
ATOM 685 C CA . GLU A 1 86 ? -16.034 2.177 10.522 1.00 89.38 86 GLU A CA 1
ATOM 686 C C . GLU A 1 86 ? -16.813 2.292 11.840 1.00 89.38 86 GLU A C 1
ATOM 688 O O . GLU A 1 86 ? -17.927 2.817 11.893 1.00 89.38 86 GLU A O 1
ATOM 693 N N . ARG A 1 87 ? -16.219 1.845 12.951 1.00 85.69 87 ARG A N 1
ATOM 694 C CA . ARG A 1 87 ? -16.853 1.932 14.270 1.00 85.69 87 ARG A CA 1
ATOM 695 C C . ARG A 1 87 ? -16.942 3.359 14.809 1.00 85.69 87 ARG A C 1
ATOM 697 O O . ARG A 1 87 ? -17.788 3.593 15.681 1.00 85.69 87 ARG A O 1
ATOM 704 N N . THR A 1 88 ? -16.128 4.294 14.316 1.00 87.19 88 THR A N 1
ATOM 705 C CA . THR A 1 88 ? -16.117 5.681 14.799 1.00 87.19 88 THR A CA 1
ATOM 706 C C . THR A 1 88 ? -17.413 6.415 14.452 1.00 87.19 88 THR A C 1
ATOM 708 O O . THR A 1 88 ? -17.989 6.250 13.378 1.00 87.19 88 THR A O 1
ATOM 711 N N . LEU A 1 89 ? -17.892 7.257 15.374 1.00 85.56 89 LEU A N 1
ATOM 712 C CA . LEU A 1 89 ? -19.142 7.999 15.183 1.00 85.56 89 LEU A CA 1
ATOM 713 C C . LEU A 1 89 ? -19.050 8.979 14.006 1.00 85.56 89 LEU A C 1
ATOM 715 O O . LEU A 1 89 ? -19.989 9.089 13.224 1.00 85.56 89 LEU A O 1
ATOM 719 N N . ILE A 1 90 ? -17.893 9.629 13.851 1.00 87.50 90 ILE A N 1
ATOM 720 C CA . ILE A 1 90 ? -17.614 10.547 12.742 1.00 87.50 90 ILE A CA 1
ATOM 721 C C . ILE A 1 90 ? -17.752 9.813 11.407 1.00 87.50 90 ILE A C 1
ATOM 723 O O . ILE A 1 90 ? -18.480 10.280 10.533 1.00 87.50 90 ILE A O 1
ATOM 727 N N . PHE A 1 91 ? -17.122 8.641 11.262 1.00 90.00 91 PHE A N 1
ATOM 728 C CA . PHE A 1 91 ? -17.219 7.871 10.027 1.00 90.00 91 PHE A CA 1
ATOM 729 C C . PHE A 1 91 ? -18.654 7.413 9.761 1.00 90.00 91 PHE A C 1
ATOM 731 O O . PHE A 1 91 ? -19.148 7.621 8.662 1.00 90.00 91 PHE A O 1
ATOM 738 N N . LYS A 1 92 ? -19.374 6.887 10.761 1.00 89.75 92 LYS A N 1
ATOM 739 C CA . LYS A 1 92 ? -20.780 6.468 10.593 1.00 89.75 92 LYS A CA 1
ATOM 740 C C . LYS A 1 92 ? -21.685 7.592 10.092 1.00 89.75 92 LYS A C 1
ATOM 742 O O . LYS A 1 92 ? -22.484 7.376 9.186 1.00 89.75 92 LYS A O 1
ATOM 747 N N . VAL A 1 93 ? -21.564 8.783 10.678 1.00 91.12 93 VAL A N 1
ATOM 748 C CA . VAL A 1 93 ? -22.387 9.941 10.304 1.00 91.12 93 VAL A CA 1
ATOM 749 C C . VAL A 1 93 ? -22.012 10.442 8.912 1.00 91.12 93 VAL A C 1
ATOM 751 O O . VAL A 1 93 ? -22.888 10.607 8.064 1.00 91.12 93 VAL A O 1
ATOM 754 N N . LEU A 1 94 ? -20.718 10.650 8.651 1.00 92.12 94 LEU A N 1
ATOM 755 C CA . LEU A 1 94 ? -20.257 11.185 7.371 1.00 92.12 94 LEU A CA 1
ATOM 756 C C . LEU A 1 94 ? -20.487 10.193 6.228 1.00 92.12 94 LEU A C 1
ATOM 758 O O . LEU A 1 94 ? -20.976 10.591 5.173 1.00 92.12 94 LEU A O 1
ATOM 762 N N . TRP A 1 95 ? -20.188 8.909 6.431 1.00 92.69 95 TRP A N 1
ATOM 763 C CA . TRP A 1 95 ? -20.282 7.873 5.401 1.00 92.69 95 TRP A CA 1
ATOM 764 C C . TRP A 1 95 ? -21.721 7.503 5.038 1.00 92.69 95 TRP A C 1
ATOM 766 O O . TRP A 1 95 ? -21.951 6.920 3.983 1.00 92.69 95 TRP A O 1
ATOM 776 N N . ASN A 1 96 ? -22.717 7.863 5.853 1.00 92.44 96 ASN A N 1
ATOM 777 C CA . ASN A 1 96 ? -24.120 7.688 5.473 1.00 92.44 96 ASN A CA 1
ATOM 778 C C . ASN A 1 96 ? -24.563 8.681 4.376 1.00 92.44 96 ASN A C 1
ATOM 780 O O . ASN A 1 96 ? -25.518 8.424 3.646 1.00 92.44 96 ASN A O 1
ATOM 784 N N . SER A 1 97 ? -23.854 9.803 4.217 1.00 94.88 97 SER A N 1
ATOM 785 C CA . SER A 1 97 ? -24.168 10.819 3.211 1.00 94.88 97 SER A CA 1
ATOM 786 C C . SER A 1 97 ? -23.646 10.441 1.822 1.00 94.88 97 SER A C 1
ATOM 788 O O . SER A 1 97 ? -22.473 10.106 1.648 1.00 94.88 97 SER A O 1
ATOM 790 N N . ILE A 1 98 ? -24.501 10.569 0.802 1.00 95.69 98 ILE A N 1
ATOM 791 C CA . ILE A 1 98 ? -24.128 10.383 -0.612 1.00 95.69 98 ILE A CA 1
ATOM 792 C C . ILE A 1 98 ? -23.049 11.391 -1.025 1.00 95.69 98 ILE A C 1
ATOM 794 O O . ILE A 1 98 ? -22.103 11.024 -1.718 1.00 95.69 98 ILE A O 1
ATOM 798 N N . ILE A 1 99 ? -23.150 12.640 -0.556 1.00 96.25 99 ILE A N 1
ATOM 799 C CA . ILE A 1 99 ? -22.193 13.706 -0.889 1.00 96.25 99 ILE A CA 1
ATOM 800 C C . ILE A 1 99 ? -20.785 13.318 -0.426 1.00 96.25 99 ILE A C 1
ATOM 802 O O . ILE A 1 99 ? -19.837 13.447 -1.196 1.00 96.25 99 ILE A O 1
ATOM 806 N N . THR A 1 100 ? -20.652 12.775 0.788 1.00 95.06 100 THR A N 1
ATOM 807 C CA . THR A 1 100 ? -19.368 12.286 1.306 1.00 95.06 100 THR A CA 1
ATOM 808 C C . THR A 1 100 ? -18.784 11.208 0.404 1.00 95.06 100 THR A C 1
ATOM 810 O O . THR A 1 100 ? -17.634 11.321 -0.006 1.00 95.06 100 THR A O 1
ATOM 813 N N . LYS A 1 101 ? -19.581 10.196 0.037 1.00 94.50 101 LYS A N 1
ATOM 814 C CA . LYS A 1 101 ? -19.126 9.107 -0.840 1.00 94.50 101 LYS A CA 1
ATOM 815 C C . LYS A 1 101 ? -18.654 9.640 -2.194 1.00 94.50 101 LYS A C 1
ATOM 817 O O . LYS A 1 101 ? -17.598 9.230 -2.669 1.00 94.50 101 LYS A O 1
ATOM 822 N N . CYS A 1 102 ? -19.386 10.588 -2.784 1.00 97.38 102 CYS A N 1
ATOM 823 C CA . CYS A 1 102 ? -19.004 11.221 -4.046 1.00 97.38 102 CYS A CA 1
ATOM 824 C C . CYS A 1 102 ? -17.684 11.993 -3.927 1.00 97.38 102 CYS A C 1
ATOM 826 O O . CYS A 1 102 ? -16.782 11.780 -4.734 1.00 97.38 102 CYS A O 1
ATOM 828 N N . ILE A 1 103 ? -17.539 12.847 -2.907 1.00 96.88 103 ILE A N 1
ATOM 829 C CA . ILE A 1 103 ? -16.310 13.625 -2.686 1.00 96.88 103 ILE A CA 1
ATOM 830 C C . ILE A 1 103 ? -15.122 12.691 -2.445 1.00 96.88 103 ILE A C 1
ATOM 832 O O . ILE A 1 103 ? -14.075 12.870 -3.062 1.00 96.88 103 ILE A O 1
ATOM 836 N N . THR A 1 104 ? -15.281 11.666 -1.603 1.00 94.12 104 THR A N 1
ATOM 837 C CA . THR A 1 104 ? -14.230 10.675 -1.354 1.00 94.12 104 THR A CA 1
ATOM 838 C C . THR A 1 104 ? -13.854 9.927 -2.633 1.00 94.12 104 THR A C 1
ATOM 840 O O . THR A 1 104 ? -12.669 9.772 -2.908 1.00 94.12 104 THR A O 1
ATOM 843 N N . SER A 1 105 ? -14.826 9.524 -3.457 1.00 96.69 105 SER A N 1
ATOM 844 C CA . SER A 1 105 ? -14.555 8.856 -4.736 1.00 96.69 105 SER A CA 1
ATOM 845 C C . SER A 1 105 ? -13.779 9.752 -5.705 1.00 96.69 105 SER A C 1
ATOM 847 O O . SER A 1 105 ? -12.829 9.289 -6.338 1.00 96.69 105 SER A O 1
ATOM 849 N N . ILE A 1 106 ? -14.148 11.033 -5.810 1.00 97.75 106 ILE A N 1
ATOM 850 C CA . ILE A 1 106 ? -13.438 12.012 -6.647 1.00 97.75 106 ILE A CA 1
ATOM 851 C C . ILE A 1 106 ? -12.018 12.229 -6.119 1.00 97.75 106 ILE A C 1
ATOM 853 O O . ILE A 1 106 ? -11.072 12.209 -6.902 1.00 97.75 106 ILE A O 1
ATOM 857 N N . ALA A 1 107 ? -11.849 12.377 -4.803 1.00 96.81 107 ALA A N 1
ATOM 858 C CA . ALA A 1 107 ? -10.543 12.569 -4.180 1.00 96.81 107 ALA A CA 1
ATOM 859 C C . ALA A 1 107 ? -9.615 11.363 -4.401 1.00 96.81 107 ALA A C 1
ATOM 861 O O . ALA A 1 107 ? -8.468 11.544 -4.807 1.00 96.81 107 ALA A O 1
ATOM 862 N N . ILE A 1 108 ? -10.115 10.137 -4.204 1.00 96.25 108 ILE A N 1
ATOM 863 C CA . ILE A 1 108 ? -9.353 8.904 -4.456 1.00 96.25 108 ILE A CA 1
ATOM 864 C C . ILE A 1 108 ? -8.990 8.795 -5.940 1.00 96.25 108 ILE A C 1
ATOM 866 O O . ILE A 1 108 ? -7.836 8.531 -6.265 1.00 96.25 108 ILE A O 1
ATOM 870 N N . SER A 1 109 ? -9.939 9.050 -6.844 1.00 97.81 109 SER A N 1
ATOM 871 C CA . SER A 1 109 ? -9.686 8.993 -8.292 1.00 97.81 109 SER A CA 1
ATOM 872 C C . SER A 1 109 ? -8.649 10.033 -8.724 1.00 97.81 109 SER A C 1
ATOM 874 O O . SER A 1 109 ? -7.721 9.714 -9.463 1.00 97.81 109 SER A O 1
ATOM 876 N N . GLY A 1 110 ? -8.758 11.263 -8.216 1.00 98.12 110 GLY A N 1
ATOM 877 C CA . GLY A 1 110 ? -7.783 12.324 -8.454 1.00 98.12 110 GLY A CA 1
ATOM 878 C C . GLY A 1 110 ? -6.393 11.961 -7.934 1.00 98.12 110 GLY A C 1
ATOM 879 O O . GLY A 1 110 ? -5.404 12.174 -8.634 1.00 98.12 110 GLY A O 1
ATOM 880 N N . LEU A 1 111 ? -6.310 11.339 -6.753 1.00 97.69 111 LEU A N 1
ATOM 881 C CA . LEU A 1 111 ? -5.048 10.852 -6.202 1.00 97.69 111 LEU A CA 1
ATOM 882 C C . LEU A 1 111 ? -4.437 9.738 -7.065 1.00 97.69 111 LEU A C 1
ATOM 884 O O . LEU A 1 111 ? -3.234 9.763 -7.309 1.00 97.69 111 LEU A O 1
ATOM 888 N N . ILE A 1 112 ? -5.242 8.800 -7.575 1.00 97.94 112 ILE A N 1
ATOM 889 C CA . ILE A 1 112 ? -4.776 7.747 -8.495 1.00 97.94 112 ILE A CA 1
ATOM 890 C C . ILE A 1 112 ? -4.219 8.362 -9.784 1.00 97.94 112 ILE A C 1
ATOM 892 O O . ILE A 1 112 ? -3.122 7.995 -10.206 1.00 97.94 112 ILE A O 1
ATOM 896 N N . ILE A 1 113 ? -4.922 9.326 -10.388 1.00 98.19 113 ILE A N 1
ATOM 897 C CA . ILE A 1 113 ? -4.458 10.024 -11.600 1.00 98.19 113 ILE A CA 1
ATOM 898 C C . ILE A 1 113 ? -3.140 10.757 -11.324 1.00 98.19 113 ILE A C 1
ATOM 900 O O . ILE A 1 113 ? -2.189 10.633 -12.096 1.00 98.19 113 ILE A O 1
ATOM 904 N N . PHE A 1 114 ? -3.049 11.470 -10.201 1.00 98.00 114 PHE A N 1
ATOM 905 C CA . PHE A 1 114 ? -1.825 12.149 -9.779 1.00 98.00 114 PHE A CA 1
ATOM 906 C C . PHE A 1 114 ? -0.652 11.173 -9.600 1.00 98.00 114 PHE A C 1
ATOM 908 O O . PHE A 1 114 ? 0.443 11.422 -10.107 1.00 98.00 114 PHE A O 1
ATOM 915 N N . CYS A 1 115 ? -0.882 10.037 -8.937 1.00 97.56 115 CYS A N 1
ATOM 916 C CA . CYS A 1 115 ? 0.137 9.003 -8.747 1.00 97.56 115 CYS A CA 1
ATOM 917 C C . CYS A 1 115 ? 0.546 8.356 -10.073 1.00 97.56 115 CYS A C 1
ATOM 919 O O . CYS A 1 115 ? 1.730 8.101 -10.275 1.00 97.56 115 CYS A O 1
ATOM 921 N N . THR A 1 116 ? -0.399 8.165 -10.997 1.00 97.69 116 THR A N 1
ATOM 922 C CA . THR A 1 116 ? -0.125 7.648 -12.346 1.00 97.69 116 THR A CA 1
ATOM 923 C C . THR A 1 116 ? 0.781 8.607 -13.111 1.00 97.69 116 THR A C 1
ATOM 925 O O . THR A 1 116 ? 1.806 8.198 -13.649 1.00 97.69 116 THR A O 1
ATOM 928 N N . ALA A 1 117 ? 0.468 9.906 -13.094 1.00 97.69 117 ALA A N 1
ATOM 929 C CA . ALA A 1 117 ? 1.293 10.927 -13.732 1.00 97.69 117 ALA A CA 1
ATOM 930 C C . ALA A 1 117 ? 2.699 11.005 -13.114 1.00 97.69 117 ALA A C 1
ATOM 932 O O . ALA A 1 117 ? 3.691 11.100 -13.837 1.00 97.69 117 ALA A O 1
ATOM 933 N N . LYS A 1 118 ? 2.807 10.919 -11.780 1.00 96.44 118 LYS A N 1
ATOM 934 C CA . LYS A 1 118 ? 4.099 10.867 -11.079 1.00 96.44 118 LYS A CA 1
ATOM 935 C C . LYS A 1 118 ? 4.895 9.606 -11.409 1.00 96.44 118 LYS A C 1
ATOM 937 O O . LYS A 1 118 ? 6.101 9.706 -11.611 1.00 96.44 118 LYS A O 1
ATOM 942 N N . SER A 1 119 ? 4.233 8.457 -11.514 1.00 96.50 119 SER A N 1
ATOM 943 C CA . SER A 1 119 ? 4.855 7.206 -11.942 1.00 96.50 119 SER A CA 1
ATOM 944 C C . SER A 1 119 ? 5.413 7.319 -13.359 1.00 96.50 119 SER A C 1
ATOM 946 O O . SER A 1 119 ? 6.553 6.921 -13.587 1.00 96.50 119 SER A O 1
ATOM 948 N N . SER A 1 120 ? 4.646 7.889 -14.293 1.00 96.88 120 SER A N 1
ATOM 949 C CA . SER A 1 120 ? 5.108 8.132 -15.661 1.00 96.88 120 SER A CA 1
ATOM 950 C C . SER A 1 120 ? 6.307 9.074 -15.698 1.00 96.88 120 SER A C 1
ATOM 952 O O . SER A 1 120 ? 7.295 8.785 -16.363 1.00 96.88 120 SER A O 1
ATOM 954 N N . ALA A 1 121 ? 6.251 10.183 -14.955 1.00 95.88 121 ALA A N 1
ATOM 955 C CA . ALA A 1 121 ? 7.348 11.144 -14.896 1.00 95.88 121 ALA A CA 1
ATOM 956 C C . ALA A 1 121 ? 8.637 10.515 -14.345 1.00 95.88 121 ALA A C 1
ATOM 958 O O . ALA A 1 121 ? 9.715 10.776 -14.874 1.00 95.88 121 ALA A O 1
ATOM 959 N N . LEU A 1 122 ? 8.525 9.662 -13.320 1.00 94.31 122 LEU A N 1
ATOM 960 C CA . LEU A 1 122 ? 9.674 8.964 -12.754 1.00 94.31 122 LEU A CA 1
ATOM 961 C C . LEU A 1 122 ? 10.288 7.979 -13.757 1.00 94.31 122 LEU A C 1
ATOM 963 O O . LEU A 1 122 ? 11.496 8.014 -13.968 1.00 94.31 122 LEU A O 1
ATOM 967 N N . LEU A 1 123 ? 9.470 7.169 -14.432 1.00 95.06 123 LEU A N 1
ATOM 968 C CA . LEU A 1 123 ? 9.938 6.263 -15.488 1.00 95.06 123 LEU A CA 1
ATOM 969 C C . LEU A 1 123 ? 10.635 7.015 -16.623 1.00 95.06 123 LEU A C 1
ATOM 971 O O . LEU A 1 123 ? 11.751 6.660 -16.995 1.00 95.06 123 LEU A O 1
ATOM 975 N N . ASN A 1 124 ? 10.028 8.100 -17.106 1.00 94.38 124 ASN A N 1
ATOM 976 C CA . ASN A 1 124 ? 10.625 8.939 -18.142 1.00 94.38 124 ASN A CA 1
ATOM 977 C C . ASN A 1 124 ? 11.977 9.515 -17.687 1.00 94.38 124 ASN A C 1
ATOM 979 O O . ASN A 1 124 ? 12.906 9.587 -18.484 1.00 94.38 124 ASN A O 1
ATOM 983 N N . SER A 1 125 ? 12.103 9.907 -16.412 1.00 92.12 125 SER A N 1
ATOM 984 C CA . SER A 1 125 ? 13.359 10.439 -15.866 1.00 92.12 125 SER A CA 1
ATOM 985 C C . SER A 1 125 ? 14.461 9.388 -15.719 1.00 92.12 125 SER A C 1
ATOM 987 O O . SER A 1 125 ? 15.631 9.728 -15.853 1.00 92.12 125 SER A O 1
ATOM 989 N N . VAL A 1 126 ? 14.096 8.126 -15.466 1.00 91.12 126 VAL A N 1
ATOM 990 C CA . VAL A 1 126 ? 15.048 7.015 -15.321 1.00 91.12 126 VAL A CA 1
ATOM 991 C C . VAL A 1 126 ? 15.512 6.517 -16.687 1.00 91.12 126 VAL A C 1
ATOM 993 O O . VAL A 1 126 ? 16.707 6.337 -16.879 1.00 91.12 126 VAL A O 1
ATOM 996 N N . PHE A 1 127 ? 14.586 6.313 -17.629 1.00 90.75 127 PHE A N 1
ATOM 997 C CA . PHE A 1 127 ? 14.857 5.612 -18.891 1.00 90.75 127 PHE A CA 1
ATOM 998 C C . PHE A 1 127 ? 14.994 6.521 -20.118 1.00 90.75 127 PHE A C 1
ATOM 1000 O O . PHE A 1 127 ? 15.432 6.064 -21.170 1.00 90.75 127 PHE A O 1
ATOM 1007 N N . GLY A 1 128 ? 14.597 7.793 -20.024 1.00 89.88 128 GLY A N 1
ATOM 1008 C CA . GLY A 1 128 ? 14.662 8.743 -21.141 1.00 89.88 128 GLY A CA 1
ATOM 1009 C C . GLY A 1 128 ? 13.689 8.458 -22.295 1.00 89.88 128 GLY A C 1
ATOM 1010 O O . GLY A 1 128 ? 13.744 9.139 -23.317 1.00 89.88 128 GLY A O 1
ATOM 1011 N N . ILE A 1 129 ? 12.791 7.481 -22.141 1.00 91.75 129 ILE A N 1
ATOM 1012 C CA . ILE A 1 129 ? 11.749 7.117 -23.111 1.00 91.75 129 ILE A CA 1
ATOM 1013 C C . ILE A 1 129 ? 10.358 7.223 -22.480 1.00 91.75 129 ILE A C 1
ATOM 1015 O O . ILE A 1 129 ? 10.226 7.381 -21.267 1.00 91.75 129 ILE A O 1
ATOM 1019 N N . ASP A 1 130 ? 9.309 7.130 -23.298 1.00 92.81 130 ASP A N 1
ATOM 1020 C CA . ASP A 1 130 ? 7.940 7.225 -22.800 1.00 92.81 130 ASP A CA 1
ATOM 1021 C C . ASP A 1 130 ? 7.541 6.022 -21.923 1.00 92.81 130 ASP A C 1
ATOM 1023 O O . ASP A 1 130 ? 7.685 4.856 -22.306 1.00 92.81 130 ASP A O 1
ATOM 1027 N N . SER A 1 131 ? 6.965 6.333 -20.759 1.00 94.31 131 SER A N 1
ATOM 1028 C CA . SER A 1 131 ? 6.483 5.391 -19.742 1.00 94.31 131 SER A CA 1
ATOM 1029 C C . SER A 1 131 ? 5.455 4.369 -20.232 1.00 94.31 131 SER A C 1
ATOM 1031 O O . SER A 1 131 ? 5.212 3.384 -19.539 1.00 94.31 131 SER A O 1
ATOM 1033 N N . SER A 1 132 ? 4.817 4.581 -21.390 1.00 94.06 132 SER A N 1
ATOM 1034 C CA . SER A 1 132 ? 3.929 3.583 -22.002 1.00 94.06 132 SER A CA 1
ATOM 1035 C C . SER A 1 132 ? 4.643 2.276 -22.340 1.00 94.06 132 SER A C 1
ATOM 1037 O O . SER A 1 132 ? 3.980 1.243 -22.383 1.00 94.06 132 SER A O 1
ATOM 1039 N N . SER A 1 133 ? 5.971 2.307 -22.485 1.00 94.00 133 SER A N 1
ATOM 1040 C CA . SER A 1 133 ? 6.815 1.122 -22.690 1.00 94.00 133 SER A CA 1
ATOM 1041 C C . SER A 1 133 ? 6.965 0.261 -21.424 1.00 94.00 133 SER A C 1
ATOM 1043 O O . SER A 1 133 ? 7.488 -0.843 -21.498 1.00 94.00 133 SER A O 1
ATOM 1045 N N . PHE A 1 134 ? 6.490 0.747 -20.267 1.00 94.62 134 PHE A N 1
ATOM 1046 C CA . PHE A 1 134 ? 6.597 0.088 -18.958 1.00 94.62 134 PHE A CA 1
ATOM 1047 C C . PHE A 1 134 ? 5.217 -0.115 -18.307 1.00 94.62 134 PHE A C 1
ATOM 1049 O O . PHE A 1 134 ? 4.952 0.422 -17.222 1.00 94.62 134 PHE A O 1
ATOM 1056 N N . PRO A 1 135 ? 4.265 -0.796 -18.968 1.00 93.69 135 PRO A N 1
ATOM 1057 C CA . PRO A 1 135 ? 2.893 -0.891 -18.480 1.00 93.69 135 PRO A CA 1
ATOM 1058 C C . PRO A 1 135 ? 2.799 -1.531 -17.090 1.00 93.69 135 PRO A C 1
ATOM 1060 O O . PRO A 1 135 ? 2.011 -1.058 -16.265 1.00 93.69 135 PRO A O 1
ATOM 1063 N N . TYR A 1 136 ? 3.600 -2.562 -16.801 1.00 93.75 136 TYR A N 1
ATOM 1064 C CA . TYR A 1 136 ? 3.526 -3.270 -15.525 1.00 93.75 136 TYR A CA 1
ATOM 1065 C C . TYR A 1 136 ? 4.193 -2.469 -14.411 1.00 93.75 136 TYR A C 1
ATOM 1067 O O . TYR A 1 136 ? 3.564 -2.211 -13.380 1.00 93.75 136 TYR A O 1
ATOM 1075 N N . THR A 1 137 ? 5.415 -1.986 -14.635 1.00 94.06 137 THR A N 1
ATOM 1076 C CA . THR A 1 137 ? 6.128 -1.160 -13.652 1.00 94.06 137 THR A CA 1
ATOM 1077 C C . THR A 1 137 ? 5.367 0.111 -13.345 1.00 94.06 137 THR A C 1
ATOM 1079 O O . THR A 1 137 ? 5.232 0.464 -12.175 1.00 94.06 137 THR A O 1
ATOM 1082 N N . ARG A 1 138 ? 4.793 0.773 -14.357 1.00 95.25 138 ARG A N 1
ATOM 1083 C CA . ARG A 1 138 ? 3.977 1.974 -14.149 1.00 95.25 138 ARG A CA 1
ATOM 1084 C C . ARG A 1 138 ? 2.773 1.695 -13.253 1.00 95.25 138 ARG A C 1
ATOM 1086 O O . ARG A 1 138 ? 2.483 2.487 -12.358 1.00 95.25 138 ARG A O 1
ATOM 1093 N N . SER A 1 139 ? 2.081 0.574 -13.448 1.00 95.19 139 SER A N 1
ATOM 1094 C CA . SER A 1 139 ? 0.946 0.205 -12.594 1.00 95.19 139 SER A CA 1
ATOM 1095 C C . SER A 1 139 ? 1.369 -0.087 -11.152 1.00 95.19 139 SER A C 1
ATOM 1097 O O . SER A 1 139 ? 0.753 0.435 -10.219 1.00 95.19 139 SER A O 1
ATOM 1099 N N . PHE A 1 140 ? 2.444 -0.853 -10.943 1.00 91.81 140 PHE A N 1
ATOM 1100 C CA . PHE A 1 140 ? 2.956 -1.133 -9.595 1.00 91.81 140 PHE A CA 1
ATOM 1101 C C . PHE A 1 140 ? 3.445 0.138 -8.890 1.00 91.81 140 PHE A C 1
ATOM 1103 O O . PHE A 1 140 ? 3.070 0.405 -7.746 1.00 91.81 140 PHE A O 1
ATOM 1110 N N . LEU A 1 141 ? 4.227 0.962 -9.585 1.00 93.12 141 LEU A N 1
ATOM 1111 C CA . LEU A 1 141 ? 4.754 2.218 -9.064 1.00 93.12 141 LEU A CA 1
ATOM 1112 C C . LEU A 1 141 ? 3.636 3.220 -8.743 1.00 93.12 141 LEU A C 1
ATOM 1114 O O . LEU A 1 141 ? 3.709 3.907 -7.726 1.00 93.12 141 LEU A O 1
ATOM 1118 N N . THR A 1 142 ? 2.560 3.252 -9.533 1.00 95.75 142 THR A N 1
ATOM 1119 C CA . THR A 1 142 ? 1.352 4.032 -9.217 1.00 95.75 142 THR A CA 1
ATOM 1120 C C . THR A 1 142 ? 0.746 3.608 -7.879 1.00 95.75 142 THR A C 1
ATOM 1122 O O . THR A 1 142 ? 0.462 4.465 -7.042 1.00 95.75 142 THR A O 1
ATOM 1125 N N . GLY A 1 143 ? 0.583 2.301 -7.647 1.00 92.44 143 GLY A N 1
ATOM 1126 C CA . GLY A 1 143 ? 0.077 1.774 -6.376 1.00 92.44 143 GLY A CA 1
ATOM 1127 C C . GLY A 1 143 ? 0.988 2.115 -5.194 1.00 92.44 143 GLY A C 1
ATOM 1128 O O . GLY A 1 143 ? 0.517 2.546 -4.142 1.00 92.44 143 GLY A O 1
ATOM 1129 N N . PHE A 1 144 ? 2.303 2.009 -5.378 1.00 88.56 144 PHE A N 1
ATOM 1130 C CA . PHE A 1 144 ? 3.268 2.384 -4.348 1.00 88.56 144 PHE A CA 1
ATOM 1131 C C . PHE A 1 144 ? 3.252 3.878 -4.022 1.00 88.56 144 PHE A C 1
ATOM 1133 O O . PHE A 1 144 ? 3.249 4.254 -2.849 1.00 88.56 144 PHE A O 1
ATOM 1140 N N . LEU A 1 145 ? 3.204 4.739 -5.038 1.00 92.75 145 LEU A N 1
ATOM 1141 C CA . LEU A 1 145 ? 3.089 6.182 -4.846 1.00 92.75 145 LEU A CA 1
ATOM 1142 C C . LEU A 1 145 ? 1.768 6.542 -4.163 1.00 92.75 145 LEU A C 1
ATOM 1144 O O . LEU A 1 145 ? 1.766 7.378 -3.263 1.00 92.75 145 LEU A O 1
ATOM 1148 N N . PHE A 1 146 ? 0.670 5.869 -4.511 1.00 94.75 146 PHE A N 1
ATOM 1149 C CA . PHE A 1 146 ? -0.610 6.040 -3.828 1.00 94.75 146 PHE A CA 1
ATOM 1150 C C . PHE A 1 146 ? -0.485 5.755 -2.326 1.00 94.75 146 PHE A C 1
ATOM 1152 O O . PHE A 1 146 ? -0.901 6.580 -1.511 1.00 94.75 146 PHE A O 1
ATOM 1159 N N . LEU A 1 147 ? 0.157 4.642 -1.951 1.00 89.50 147 LEU A N 1
ATOM 1160 C CA . LEU A 1 147 ? 0.434 4.326 -0.547 1.00 89.50 147 LEU A CA 1
ATOM 1161 C C . LEU A 1 147 ? 1.334 5.388 0.104 1.00 89.50 147 LEU A C 1
ATOM 1163 O O . LEU A 1 147 ? 1.020 5.891 1.179 1.00 89.50 147 LEU A O 1
ATOM 1167 N N . LYS A 1 148 ? 2.407 5.818 -0.566 1.00 90.69 148 LYS A N 1
ATOM 1168 C CA . LYS A 1 148 ? 3.291 6.881 -0.062 1.00 90.69 148 LYS A CA 1
ATOM 1169 C C . LYS A 1 148 ? 2.529 8.175 0.248 1.00 90.69 148 LYS A C 1
ATOM 1171 O O . LYS A 1 148 ? 2.761 8.777 1.294 1.00 90.69 148 LYS A O 1
ATOM 1176 N N . TYR A 1 149 ? 1.618 8.595 -0.629 1.00 92.81 149 TYR A N 1
ATOM 1177 C CA . TYR A 1 149 ? 0.849 9.828 -0.444 1.00 92.81 149 TYR A CA 1
ATOM 1178 C C . TYR A 1 149 ? -0.317 9.685 0.545 1.00 92.81 149 TYR A C 1
ATOM 1180 O O . TYR A 1 149 ? -0.685 10.678 1.172 1.00 92.81 149 TYR A O 1
ATOM 1188 N N . ILE A 1 150 ? -0.878 8.484 0.736 1.00 92.94 150 ILE A N 1
ATOM 1189 C CA . ILE A 1 150 ? -1.932 8.252 1.740 1.00 92.94 150 ILE A CA 1
ATOM 1190 C C . ILE A 1 150 ? -1.366 8.033 3.153 1.00 92.94 150 ILE A C 1
ATOM 1192 O O . ILE A 1 150 ? -2.060 8.294 4.138 1.00 92.94 150 ILE A O 1
ATOM 1196 N N . ASN A 1 151 ? -0.103 7.609 3.274 1.00 91.31 151 ASN A N 1
ATOM 1197 C CA . ASN A 1 151 ? 0.547 7.300 4.551 1.00 91.31 151 ASN A CA 1
ATOM 1198 C C . ASN A 1 151 ? 0.419 8.402 5.619 1.00 91.31 151 ASN A C 1
ATOM 1200 O O . ASN A 1 151 ? 0.060 8.057 6.743 1.00 91.31 151 ASN A O 1
ATOM 1204 N N . PRO A 1 152 ? 0.632 9.706 5.337 1.00 92.25 152 PRO A N 1
ATOM 1205 C CA . PRO A 1 152 ? 0.466 10.750 6.352 1.00 92.25 152 PRO A CA 1
ATOM 1206 C C . PRO A 1 152 ? -0.939 10.775 6.972 1.00 92.25 152 PRO A C 1
ATOM 1208 O O . PRO A 1 152 ? -1.082 10.967 8.179 1.00 92.25 152 PRO A O 1
ATOM 1211 N N . ILE A 1 153 ? -1.976 10.521 6.164 1.00 92.69 153 ILE A N 1
ATOM 1212 C CA . ILE A 1 153 ? -3.366 10.440 6.632 1.00 92.69 153 ILE A CA 1
ATOM 1213 C C . ILE A 1 153 ? -3.550 9.196 7.509 1.00 92.69 153 ILE A C 1
ATOM 1215 O O . ILE A 1 153 ? -4.142 9.285 8.583 1.00 92.69 153 ILE A O 1
ATOM 1219 N N . LEU A 1 154 ? -3.011 8.045 7.093 1.00 92.38 154 LEU A N 1
ATOM 1220 C CA . LEU A 1 154 ? -3.067 6.811 7.885 1.00 92.38 154 LEU A CA 1
ATOM 1221 C C . LEU A 1 154 ? -2.362 6.966 9.240 1.00 92.38 154 LEU A C 1
ATOM 1223 O O . LEU A 1 154 ? -2.915 6.578 10.268 1.00 92.38 154 LEU A O 1
ATOM 1227 N N . LEU A 1 155 ? -1.177 7.582 9.261 1.00 94.00 155 LEU A N 1
ATOM 1228 C CA . LEU A 1 155 ? -0.424 7.862 10.485 1.00 94.00 155 LEU A CA 1
ATOM 1229 C C . LEU A 1 155 ? -1.199 8.795 11.423 1.00 94.00 155 LEU A C 1
ATOM 1231 O O . LEU A 1 155 ? -1.239 8.550 12.628 1.00 94.00 155 LEU A O 1
ATOM 1235 N N . PHE A 1 156 ? -1.868 9.819 10.884 1.00 94.31 156 PHE A N 1
ATOM 1236 C CA . PHE A 1 156 ? -2.733 10.706 11.665 1.00 94.31 156 PHE A CA 1
ATOM 1237 C C . PHE A 1 156 ? -3.918 9.958 12.305 1.00 94.31 156 PHE A C 1
ATOM 1239 O O . PHE A 1 156 ? -4.220 10.154 13.487 1.00 94.31 156 PHE A O 1
ATOM 1246 N N . ILE A 1 157 ? -4.566 9.061 11.553 1.00 93.12 157 ILE A N 1
ATOM 1247 C CA . ILE A 1 157 ? -5.657 8.215 12.061 1.00 93.12 157 ILE A CA 1
ATOM 1248 C C . ILE A 1 157 ? -5.152 7.308 13.193 1.00 93.12 157 ILE A C 1
ATOM 1250 O O . ILE A 1 157 ? -5.750 7.279 14.271 1.00 93.12 157 ILE A O 1
ATOM 1254 N N . LEU A 1 158 ? -4.028 6.616 12.984 1.00 94.44 158 LEU A N 1
ATOM 1255 C CA . LEU A 1 158 ? -3.417 5.737 13.987 1.00 94.44 158 LEU A CA 1
ATOM 1256 C C . LEU A 1 158 ? -3.023 6.498 15.258 1.00 94.44 158 LEU A C 1
ATOM 1258 O O . LEU A 1 158 ? -3.321 6.035 16.358 1.00 94.44 158 LEU A O 1
ATOM 1262 N N . ALA A 1 159 ? -2.419 7.682 15.124 1.00 94.69 159 ALA A N 1
ATOM 1263 C CA . ALA A 1 159 ? -2.068 8.532 16.260 1.00 94.69 159 ALA A CA 1
ATOM 1264 C C . ALA A 1 159 ? -3.312 8.959 17.056 1.00 94.69 159 ALA A C 1
ATOM 1266 O O . ALA A 1 159 ? -3.308 8.935 18.286 1.00 94.69 159 ALA A O 1
ATOM 1267 N N . THR A 1 160 ? -4.411 9.279 16.369 1.00 92.25 160 THR A N 1
ATOM 1268 C CA . THR A 1 160 ? -5.683 9.628 17.019 1.00 92.25 160 THR A CA 1
ATOM 1269 C C . THR A 1 160 ? -6.261 8.439 17.798 1.00 92.25 160 THR A C 1
ATOM 1271 O O . THR A 1 160 ? -6.687 8.593 18.946 1.00 92.25 160 THR A O 1
ATOM 1274 N N . PHE A 1 161 ? -6.245 7.230 17.228 1.00 91.25 161 PHE A N 1
ATOM 1275 C CA . PHE A 1 161 ? -6.690 6.020 17.933 1.00 91.25 161 PHE A CA 1
ATOM 1276 C C . PHE A 1 161 ? -5.807 5.686 19.131 1.00 91.25 161 PHE A C 1
ATOM 1278 O O . PHE A 1 161 ? -6.323 5.405 20.214 1.00 91.25 161 PHE A O 1
ATOM 1285 N N . PHE A 1 162 ? -4.494 5.807 18.972 1.00 94.19 162 PHE A N 1
ATOM 1286 C CA . PHE A 1 162 ? -3.540 5.629 20.056 1.00 94.19 162 PHE A CA 1
ATOM 1287 C C . PHE A 1 162 ? -3.832 6.585 21.225 1.00 94.19 162 PHE A C 1
ATOM 1289 O O . PHE A 1 162 ? -4.048 6.137 22.351 1.00 94.19 162 PHE A O 1
ATOM 1296 N N . LEU A 1 163 ? -3.939 7.893 20.960 1.00 94.75 163 LEU A N 1
ATOM 1297 C CA . LEU A 1 163 ? -4.184 8.911 21.989 1.00 94.75 163 LEU A CA 1
ATOM 1298 C C . LEU A 1 163 ? -5.536 8.727 22.687 1.00 94.75 163 LEU A C 1
ATOM 1300 O O . LEU A 1 163 ? -5.613 8.750 23.915 1.00 94.75 163 LEU A O 1
ATOM 1304 N N . THR A 1 164 ? -6.606 8.505 21.921 1.00 91.50 164 THR A N 1
ATOM 1305 C CA . THR A 1 164 ? -7.953 8.325 22.490 1.00 91.50 164 THR A CA 1
ATOM 1306 C C . THR A 1 164 ? -8.041 7.103 23.403 1.00 91.50 164 THR A C 1
ATOM 1308 O O . THR A 1 164 ? -8.720 7.157 24.430 1.00 91.50 164 THR A O 1
ATOM 1311 N N . HIS A 1 165 ? -7.344 6.011 23.081 1.00 91.38 165 HIS A N 1
ATOM 1312 C CA . HIS A 1 165 ? -7.322 4.819 23.927 1.00 91.38 165 HIS A CA 1
ATOM 1313 C C . HIS A 1 165 ? -6.360 4.930 25.112 1.00 91.38 165 HIS A C 1
ATOM 1315 O O . HIS A 1 165 ? -6.686 4.408 26.178 1.00 91.38 165 HIS A O 1
ATOM 1321 N N . ILE A 1 166 ? -5.258 5.678 24.994 1.00 93.31 166 ILE A N 1
ATOM 1322 C CA . ILE A 1 166 ? -4.434 6.042 26.155 1.00 93.31 166 ILE A CA 1
ATOM 1323 C C . ILE A 1 166 ? -5.247 6.843 27.171 1.00 93.31 166 ILE A C 1
ATOM 1325 O O . ILE A 1 166 ? -5.229 6.508 28.352 1.00 93.31 166 ILE A O 1
ATOM 1329 N N . ILE A 1 167 ? -6.015 7.845 26.730 1.00 91.44 167 ILE A N 1
ATOM 1330 C CA . ILE A 1 167 ? -6.863 8.639 27.632 1.00 91.44 167 ILE A CA 1
ATOM 1331 C C . ILE A 1 167 ? -7.856 7.733 28.373 1.00 91.44 167 ILE A C 1
ATOM 1333 O O . ILE A 1 167 ? -8.012 7.866 29.583 1.00 91.44 167 ILE A O 1
ATOM 1337 N N . LYS A 1 168 ? -8.480 6.763 27.687 1.00 88.50 168 LYS A N 1
ATOM 1338 C CA . LYS A 1 168 ? -9.382 5.784 28.326 1.00 88.50 168 LYS A CA 1
ATOM 1339 C C . LYS A 1 168 ? -8.680 4.955 29.403 1.00 88.50 168 LYS A C 1
ATOM 1341 O O . LYS A 1 168 ? -9.258 4.746 30.465 1.00 88.50 168 LYS A O 1
ATOM 1346 N N . ILE A 1 169 ? -7.455 4.497 29.141 1.00 89.81 169 ILE A N 1
ATOM 1347 C CA . ILE A 1 169 ? -6.656 3.726 30.105 1.00 89.81 169 ILE A CA 1
ATOM 1348 C C . ILE A 1 169 ? -6.284 4.595 31.312 1.00 89.81 169 ILE A C 1
ATOM 1350 O O . ILE A 1 169 ? -6.448 4.161 32.446 1.00 89.81 169 ILE A O 1
ATOM 1354 N N . ILE A 1 170 ? -5.849 5.836 31.087 1.00 89.62 170 ILE A N 1
ATOM 1355 C CA . ILE A 1 170 ? -5.548 6.796 32.157 1.00 89.62 170 ILE A CA 1
ATOM 1356 C C . ILE A 1 170 ? -6.800 7.031 33.012 1.00 89.62 170 ILE A C 1
ATOM 1358 O O . ILE A 1 170 ? -6.755 6.867 34.225 1.00 89.62 170 ILE A O 1
ATOM 1362 N N . CYS A 1 171 ? -7.949 7.332 32.400 1.00 87.44 171 CYS A N 1
ATOM 1363 C CA . CYS A 1 171 ? -9.202 7.519 33.133 1.00 87.44 171 CYS A CA 1
ATOM 1364 C C . CYS A 1 171 ? -9.624 6.284 33.944 1.00 87.44 171 CYS A C 1
ATOM 1366 O O . CYS A 1 171 ? -10.231 6.455 34.996 1.00 87.44 171 CYS A O 1
ATOM 1368 N N . PHE A 1 172 ? -9.322 5.074 33.462 1.00 85.06 172 PHE A N 1
ATOM 1369 C CA . PHE A 1 172 ? -9.530 3.831 34.208 1.00 85.06 172 PHE A CA 1
ATOM 1370 C C . PHE A 1 172 ? -8.613 3.751 35.437 1.00 85.06 172 PHE A C 1
ATOM 1372 O O . PHE A 1 172 ? -9.092 3.460 36.522 1.00 85.06 172 PHE A O 1
ATOM 1379 N N . LEU A 1 173 ? -7.324 4.074 35.294 1.00 85.81 173 LEU A N 1
ATOM 1380 C CA . LEU A 1 173 ? -6.353 4.017 36.396 1.00 85.81 173 LEU A CA 1
ATOM 1381 C C . LEU A 1 173 ? -6.597 5.070 37.491 1.00 85.81 173 LEU A C 1
ATOM 1383 O O . LEU A 1 173 ? -6.239 4.840 38.639 1.00 85.81 173 LEU A O 1
ATOM 1387 N N . PHE A 1 174 ? -7.181 6.222 37.143 1.00 85.06 174 PHE A N 1
ATOM 1388 C CA . PHE A 1 174 ? -7.430 7.329 38.078 1.00 85.06 174 PHE A CA 1
ATOM 1389 C C . PHE A 1 174 ? -8.843 7.344 38.693 1.00 85.06 174 PHE A C 1
ATOM 1391 O O . PHE A 1 174 ? -9.131 8.220 39.508 1.00 85.06 174 PHE A O 1
ATOM 1398 N N . LYS A 1 175 ? -9.745 6.427 38.313 1.00 77.81 175 LYS A N 1
ATOM 1399 C CA . LYS A 1 175 ? -11.087 6.317 38.913 1.00 77.81 175 LYS A CA 1
ATOM 1400 C C . LYS A 1 175 ? -11.207 5.033 39.731 1.00 77.81 175 LYS A C 1
ATOM 1402 O O . LYS A 1 175 ? -11.253 3.955 39.154 1.00 77.81 175 LYS A O 1
ATOM 1407 N N . ASP A 1 176 ? -11.358 5.187 41.045 1.00 57.38 176 ASP A N 1
ATOM 1408 C CA . ASP A 1 176 ? -11.395 4.088 42.025 1.00 57.38 176 ASP A CA 1
ATOM 1409 C C . ASP A 1 176 ? -12.660 3.199 41.965 1.00 57.38 176 ASP A C 1
ATOM 1411 O O . ASP A 1 176 ? -12.646 2.093 42.489 1.00 57.38 176 ASP A O 1
ATOM 1415 N N . GLU A 1 177 ? -13.761 3.630 41.328 1.00 53.66 177 GLU A N 1
ATOM 1416 C CA . GLU A 1 177 ? -15.074 2.977 41.554 1.00 53.66 177 GLU A CA 1
ATOM 1417 C C . GLU A 1 177 ? -15.910 2.621 40.307 1.00 53.66 177 GLU A C 1
ATOM 1419 O O . GLU A 1 177 ? -17.066 2.232 40.444 1.00 53.66 177 GLU A O 1
ATOM 1424 N N . ALA A 1 178 ? -15.404 2.745 39.073 1.00 53.47 178 ALA A N 1
ATOM 1425 C CA . ALA A 1 178 ? -16.291 2.709 37.890 1.00 53.47 178 ALA A CA 1
ATOM 1426 C C . ALA A 1 178 ? -16.051 1.592 36.861 1.00 53.47 178 ALA A C 1
ATOM 1428 O O . ALA A 1 178 ? -16.767 1.545 35.859 1.00 53.47 178 ALA A O 1
ATOM 1429 N N . PHE A 1 179 ? -15.071 0.710 37.053 1.00 53.34 179 PHE A N 1
ATOM 1430 C CA . PHE A 1 179 ? -14.779 -0.332 36.069 1.00 53.34 179 PHE A CA 1
ATOM 1431 C C . PHE A 1 179 ? -14.477 -1.673 36.736 1.00 53.34 179 PHE A C 1
ATOM 1433 O O . PHE A 1 179 ? -13.377 -1.895 37.227 1.00 53.34 179 PHE A O 1
ATOM 1440 N N . ASP A 1 180 ? -15.440 -2.594 36.666 1.00 53.12 180 ASP A N 1
ATOM 1441 C CA . ASP A 1 180 ? -15.313 -3.956 37.203 1.00 53.12 180 ASP A CA 1
ATOM 1442 C C . ASP A 1 180 ? -14.241 -4.803 36.484 1.00 53.12 180 ASP A C 1
ATOM 1444 O O . ASP A 1 180 ? -13.821 -5.836 36.999 1.00 53.12 180 ASP A O 1
ATOM 1448 N N . LEU A 1 181 ? -13.783 -4.390 35.292 1.00 58.50 181 LEU A N 1
ATOM 1449 C CA . LEU A 1 181 ? -12.722 -5.061 34.535 1.00 58.50 181 LEU A CA 1
ATOM 1450 C C . LEU A 1 181 ? -11.814 -4.061 33.792 1.00 58.50 181 LEU A C 1
ATOM 1452 O O . LEU A 1 181 ? -12.297 -3.029 33.311 1.00 58.50 181 LEU A O 1
ATOM 1456 N N . PRO A 1 182 ? -10.514 -4.383 33.618 1.00 62.09 182 PRO A N 1
ATOM 1457 C CA . PRO A 1 182 ? -9.606 -3.568 32.819 1.00 62.09 182 PRO A CA 1
ATOM 1458 C C . PRO A 1 182 ? -10.069 -3.495 31.354 1.00 62.09 182 PRO A C 1
ATOM 1460 O O . PRO A 1 182 ? -10.536 -4.496 30.802 1.00 62.09 182 PRO A O 1
ATOM 1463 N N . PRO A 1 183 ? -9.906 -2.346 30.669 1.00 80.75 183 PRO A N 1
ATOM 1464 C CA . PRO A 1 183 ? -10.332 -2.176 29.283 1.00 80.75 183 PRO A CA 1
ATOM 1465 C C . PRO A 1 183 ? -9.354 -2.864 28.315 1.00 80.75 183 PRO A C 1
ATOM 1467 O O . PRO A 1 183 ? -8.631 -2.201 27.570 1.00 80.75 183 PRO A O 1
ATOM 1470 N N . VAL A 1 184 ? -9.332 -4.203 28.305 1.00 83.62 184 VAL A N 1
ATOM 1471 C CA . VAL A 1 184 ? -8.412 -5.049 27.512 1.00 83.62 184 VAL A CA 1
ATOM 1472 C C . VAL A 1 184 ? -8.385 -4.645 26.035 1.00 83.62 184 VAL A C 1
ATOM 1474 O O . VAL A 1 184 ? -7.318 -4.539 25.434 1.00 83.62 184 VAL A O 1
ATOM 1477 N N . SER A 1 185 ? -9.545 -4.329 25.456 1.00 84.19 185 SER A N 1
ATOM 1478 C CA . SER A 1 185 ? -9.651 -3.859 24.069 1.00 84.19 185 SER A CA 1
ATOM 1479 C C . SER A 1 185 ? -8.906 -2.545 23.818 1.00 84.19 185 SER A C 1
ATOM 1481 O O . SER A 1 185 ? -8.360 -2.346 22.734 1.00 84.19 185 SER A O 1
ATOM 1483 N N . SER A 1 186 ? -8.836 -1.657 24.813 1.00 88.50 186 SER A N 1
ATOM 1484 C CA . SER A 1 186 ? -8.095 -0.399 24.705 1.00 88.50 186 SER A CA 1
ATOM 1485 C C . SER A 1 186 ? -6.594 -0.620 24.787 1.00 88.50 186 SER A C 1
ATOM 1487 O O . SER A 1 186 ? -5.877 -0.062 23.963 1.00 88.50 186 SER A O 1
ATOM 1489 N N . PHE A 1 187 ? -6.124 -1.484 25.691 1.00 90.06 187 PHE A N 1
ATOM 1490 C CA . PHE A 1 187 ? -4.712 -1.878 25.734 1.00 90.06 187 PHE A CA 1
ATOM 1491 C C . PHE A 1 187 ? -4.264 -2.520 24.417 1.00 90.06 187 PHE A C 1
ATOM 1493 O O . PHE A 1 187 ? -3.256 -2.109 23.843 1.00 90.06 187 PHE A O 1
ATOM 1500 N N . ALA A 1 188 ? -5.053 -3.464 23.897 1.00 90.06 188 ALA A N 1
ATOM 1501 C CA . ALA A 1 188 ? -4.787 -4.105 22.614 1.00 90.06 188 ALA A CA 1
ATOM 1502 C C . ALA A 1 188 ? -4.739 -3.079 21.469 1.00 90.06 188 ALA A C 1
ATOM 1504 O O . ALA A 1 188 ? -3.815 -3.091 20.662 1.00 90.06 188 ALA A O 1
ATOM 1505 N N . THR A 1 189 ? -5.687 -2.137 21.434 1.00 90.38 189 THR A N 1
ATOM 1506 C CA . THR A 1 189 ? -5.718 -1.077 20.415 1.00 90.38 189 THR A CA 1
ATOM 1507 C C . THR A 1 189 ? -4.476 -0.194 20.466 1.00 90.38 189 THR A C 1
ATOM 1509 O O . THR A 1 189 ? -3.909 0.099 19.417 1.00 90.38 189 THR A O 1
ATOM 1512 N N . VAL A 1 190 ? -4.033 0.219 21.657 1.00 93.50 190 VAL A N 1
ATOM 1513 C CA . VAL A 1 190 ? -2.810 1.022 21.826 1.00 93.50 190 VAL A CA 1
ATOM 1514 C C . VAL A 1 190 ? -1.600 0.268 21.279 1.00 93.50 190 VAL A C 1
ATOM 1516 O O . VAL A 1 190 ? -0.856 0.826 20.474 1.00 93.50 190 VAL A O 1
ATOM 1519 N N . LEU A 1 191 ? -1.449 -1.009 21.646 1.00 92.62 191 LEU A N 1
ATOM 1520 C CA . LEU A 1 191 ? -0.353 -1.852 21.172 1.00 92.62 191 LEU A CA 1
ATOM 1521 C C . LEU A 1 191 ? -0.369 -2.005 19.644 1.00 92.62 191 LEU A C 1
ATOM 1523 O O . LEU A 1 191 ? 0.639 -1.739 18.993 1.00 92.62 191 LEU A O 1
ATOM 1527 N N . PHE A 1 192 ? -1.508 -2.385 19.057 1.00 91.56 192 PHE A N 1
ATOM 1528 C CA . PHE A 1 192 ? -1.614 -2.578 17.608 1.00 91.56 192 PHE A CA 1
ATOM 1529 C C . PHE A 1 192 ? -1.395 -1.279 16.834 1.00 91.56 192 PHE A C 1
ATOM 1531 O O . PHE A 1 192 ? -0.639 -1.269 15.865 1.00 91.56 192 PHE A O 1
ATOM 1538 N N . SER A 1 193 ? -1.995 -0.172 17.284 1.00 93.00 193 SER A N 1
ATOM 1539 C CA . SER A 1 193 ? -1.830 1.134 16.634 1.00 93.00 193 SER A CA 1
ATOM 1540 C C . SER A 1 193 ? -0.363 1.553 16.618 1.00 93.00 193 SER A C 1
ATOM 1542 O O . SER A 1 193 ? 0.128 2.019 15.596 1.00 93.00 193 SER A O 1
ATOM 1544 N N . PHE A 1 194 ? 0.348 1.343 17.729 1.00 93.56 194 PHE A N 1
ATOM 1545 C CA . PHE A 1 194 ? 1.770 1.652 17.851 1.00 93.56 194 PHE A CA 1
ATOM 1546 C C . PHE A 1 194 ? 2.642 0.791 16.929 1.00 93.56 194 PHE A C 1
ATOM 1548 O O . PHE A 1 194 ? 3.495 1.322 16.219 1.00 93.56 194 PHE A O 1
ATOM 1555 N N . LEU A 1 195 ? 2.407 -0.524 16.889 1.00 91.94 195 LEU A N 1
ATOM 1556 C CA . LEU A 1 195 ? 3.173 -1.438 16.037 1.00 91.94 195 LEU A CA 1
ATOM 1557 C C . LEU A 1 195 ? 2.965 -1.143 14.547 1.00 91.94 195 LEU A C 1
ATOM 1559 O O . LEU A 1 195 ? 3.940 -1.055 13.801 1.00 91.94 195 LEU A O 1
ATOM 1563 N N . ILE A 1 196 ? 1.718 -0.924 14.120 1.00 90.62 196 ILE A N 1
ATOM 1564 C CA . ILE A 1 196 ? 1.405 -0.556 12.732 1.00 90.62 196 ILE A CA 1
ATOM 1565 C C . ILE A 1 196 ? 2.021 0.808 12.390 1.00 90.62 196 ILE A C 1
ATOM 1567 O O . ILE A 1 196 ? 2.574 0.978 11.307 1.00 90.62 196 ILE A O 1
ATOM 1571 N N . PHE A 1 197 ? 1.977 1.772 13.312 1.00 92.88 197 PHE A N 1
ATOM 1572 C CA . PHE A 1 197 ? 2.585 3.089 13.118 1.00 92.88 197 PHE A CA 1
ATOM 1573 C C . PHE A 1 197 ? 4.098 2.991 12.872 1.00 92.88 197 PHE A C 1
ATOM 1575 O O . PHE A 1 197 ? 4.599 3.550 11.896 1.00 92.88 197 PHE A O 1
ATOM 1582 N N . ILE A 1 198 ? 4.820 2.230 13.705 1.00 90.06 198 ILE A N 1
ATOM 1583 C CA . ILE A 1 198 ? 6.257 1.977 13.511 1.00 90.06 198 ILE A CA 1
ATOM 1584 C C . ILE A 1 198 ? 6.507 1.266 12.184 1.00 90.06 198 ILE A C 1
ATOM 1586 O O . ILE A 1 198 ? 7.426 1.645 11.459 1.00 90.06 198 ILE A O 1
ATOM 1590 N N . PHE A 1 199 ? 5.697 0.259 11.852 1.00 86.31 199 PHE A N 1
ATOM 1591 C CA . PHE A 1 199 ? 5.830 -0.471 10.597 1.00 86.31 199 PHE A CA 1
ATOM 1592 C C . PHE A 1 199 ? 5.704 0.462 9.387 1.00 86.31 199 PHE A C 1
ATOM 1594 O O . PHE A 1 199 ? 6.581 0.449 8.529 1.00 86.31 199 PHE A O 1
ATOM 1601 N N . ILE A 1 200 ? 4.678 1.320 9.342 1.00 87.69 200 ILE A N 1
ATOM 1602 C CA . ILE A 1 200 ? 4.475 2.275 8.241 1.00 87.69 200 ILE A CA 1
ATOM 1603 C C . ILE A 1 200 ? 5.654 3.251 8.136 1.00 87.69 200 ILE A C 1
ATOM 1605 O O . ILE A 1 200 ? 6.141 3.491 7.032 1.00 87.69 200 ILE A O 1
ATOM 1609 N N . LEU A 1 201 ? 6.143 3.788 9.260 1.00 87.94 201 LEU A N 1
ATOM 1610 C CA . LEU A 1 201 ? 7.295 4.696 9.261 1.00 87.94 201 LEU A CA 1
ATOM 1611 C C . LEU A 1 201 ? 8.579 4.016 8.777 1.00 87.94 201 LEU A C 1
ATOM 1613 O O . LEU A 1 201 ? 9.290 4.568 7.938 1.00 87.94 201 LEU A O 1
ATOM 1617 N N . SER A 1 202 ? 8.866 2.820 9.291 1.00 84.19 202 SER A N 1
ATOM 1618 C CA . SER A 1 202 ? 10.020 2.016 8.881 1.00 84.19 202 SER A CA 1
ATOM 1619 C C . SER A 1 202 ? 9.953 1.709 7.386 1.00 84.19 202 SER A C 1
ATOM 1621 O O . SER A 1 202 ? 10.884 1.996 6.636 1.00 84.19 202 SER A O 1
ATOM 1623 N N . TRP A 1 203 ? 8.795 1.238 6.923 1.00 79.31 203 TRP A N 1
ATOM 1624 C CA . TRP A 1 203 ? 8.543 0.928 5.524 1.00 79.31 203 TRP A CA 1
ATOM 1625 C C . TRP A 1 203 ? 8.725 2.150 4.616 1.00 79.31 203 TRP A C 1
ATOM 1627 O O . TRP A 1 203 ? 9.410 2.068 3.599 1.00 79.31 203 TRP A O 1
ATOM 1637 N N . GLN A 1 204 ? 8.180 3.309 4.989 1.00 81.75 204 GLN A N 1
ATOM 1638 C CA . GLN A 1 204 ? 8.314 4.537 4.206 1.00 81.75 204 GLN A CA 1
ATOM 1639 C C . GLN A 1 204 ? 9.772 5.002 4.095 1.00 81.75 204 GLN A C 1
ATOM 1641 O O . GLN A 1 204 ? 10.215 5.351 3.000 1.00 81.75 204 GLN A O 1
ATOM 1646 N N . ASN A 1 205 ? 10.517 4.984 5.201 1.00 79.69 205 ASN A N 1
ATOM 1647 C CA . ASN A 1 205 ? 11.898 5.462 5.231 1.00 79.69 205 ASN A CA 1
ATOM 1648 C C . ASN A 1 205 ? 12.862 4.506 4.520 1.00 79.69 205 ASN A C 1
ATOM 1650 O O . ASN A 1 205 ? 13.749 4.957 3.800 1.00 79.69 205 ASN A O 1
ATOM 1654 N N . SER A 1 206 ? 12.677 3.195 4.684 1.00 72.50 206 SER A N 1
ATOM 1655 C CA . SER A 1 206 ? 13.553 2.191 4.076 1.00 72.50 206 SER A CA 1
ATOM 1656 C C . SER A 1 206 ? 13.220 1.924 2.609 1.00 72.50 206 SER A C 1
ATOM 1658 O O . SER A 1 206 ? 14.126 1.713 1.803 1.00 72.50 206 SER A O 1
ATOM 1660 N N . TYR A 1 207 ? 11.935 1.932 2.232 1.00 69.12 207 TYR A N 1
ATOM 1661 C CA . TYR A 1 207 ? 11.529 1.508 0.893 1.00 69.12 207 TYR A CA 1
ATOM 1662 C C . TYR A 1 207 ? 11.201 2.645 -0.072 1.00 69.12 207 TYR A C 1
ATOM 1664 O O . TYR A 1 207 ? 11.344 2.429 -1.274 1.00 69.12 207 TYR A O 1
ATOM 1672 N N . PHE A 1 208 ? 10.817 3.827 0.420 1.00 69.38 208 PHE A N 1
ATOM 1673 C CA . PHE A 1 208 ? 10.248 4.907 -0.399 1.00 69.38 208 PHE A CA 1
ATOM 1674 C C . PHE A 1 208 ? 10.889 6.283 -0.172 1.00 69.38 208 PHE A C 1
ATOM 1676 O O . PHE A 1 208 ? 10.267 7.313 -0.476 1.00 69.38 208 PHE A O 1
ATOM 1683 N N . SER A 1 209 ? 12.127 6.316 0.330 1.00 74.25 209 SER A N 1
ATOM 1684 C CA . SER A 1 209 ? 12.918 7.549 0.356 1.00 74.25 209 SER A CA 1
ATOM 1685 C C . SER A 1 209 ? 13.123 8.082 -1.067 1.00 74.25 209 SER A C 1
ATOM 1687 O O . SER A 1 209 ? 13.221 7.311 -2.023 1.00 74.25 209 SER A O 1
ATOM 1689 N N . GLU A 1 210 ? 13.160 9.408 -1.218 1.00 74.50 210 GLU A N 1
ATOM 1690 C CA . GLU A 1 210 ? 13.338 10.057 -2.530 1.00 74.50 210 GLU A CA 1
ATOM 1691 C C . GLU A 1 210 ? 14.640 9.623 -3.219 1.00 74.50 210 GLU A C 1
ATOM 1693 O O . GLU A 1 210 ? 14.672 9.462 -4.433 1.00 74.50 210 GLU A O 1
ATOM 1698 N N . GLU A 1 211 ? 15.686 9.363 -2.437 1.00 76.19 211 GLU A N 1
ATOM 1699 C CA . GLU A 1 211 ? 16.998 8.934 -2.927 1.00 76.19 211 GLU A CA 1
ATOM 1700 C C . GLU A 1 211 ? 16.975 7.521 -3.534 1.00 76.19 211 GLU A C 1
ATOM 1702 O O . GLU A 1 211 ? 17.592 7.273 -4.565 1.00 76.19 211 GLU A O 1
ATOM 1707 N N . ASN A 1 212 ? 16.208 6.596 -2.948 1.00 77.31 212 ASN A N 1
ATOM 1708 C CA . ASN A 1 212 ? 16.155 5.203 -3.404 1.00 77.31 212 ASN A CA 1
ATOM 1709 C C . ASN A 1 212 ? 15.123 4.969 -4.519 1.00 77.31 212 ASN A C 1
ATOM 1711 O O . ASN A 1 212 ? 15.103 3.903 -5.138 1.00 77.31 212 ASN A O 1
ATOM 1715 N N . LEU A 1 213 ? 14.222 5.926 -4.754 1.00 84.06 213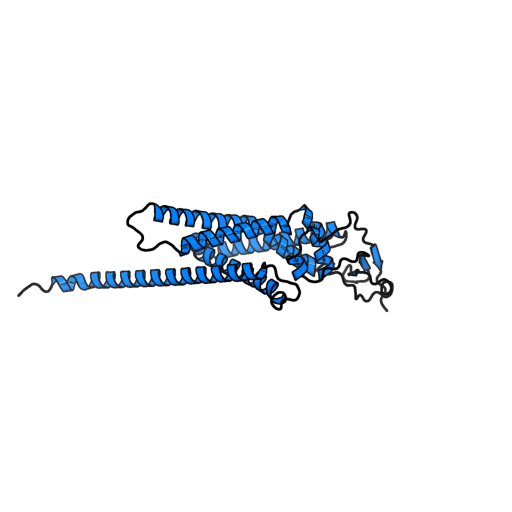 LEU A N 1
ATOM 1716 C CA . LEU A 1 213 ? 13.077 5.745 -5.643 1.00 84.06 213 LEU A CA 1
ATOM 1717 C C . LEU A 1 213 ? 13.472 5.503 -7.119 1.00 84.06 213 LEU A C 1
ATOM 1719 O O . LEU A 1 213 ? 12.885 4.602 -7.728 1.00 84.06 213 LEU A O 1
ATOM 1723 N N . PRO A 1 214 ? 14.466 6.209 -7.702 1.00 87.06 214 PRO A N 1
ATOM 1724 C CA . PRO A 1 214 ? 14.927 5.939 -9.068 1.00 87.06 214 PRO A CA 1
ATOM 1725 C C . PRO A 1 214 ? 15.546 4.544 -9.215 1.00 87.06 214 PRO A C 1
ATOM 1727 O O . PRO A 1 214 ? 15.154 3.792 -10.105 1.00 87.06 214 PRO A O 1
ATOM 1730 N N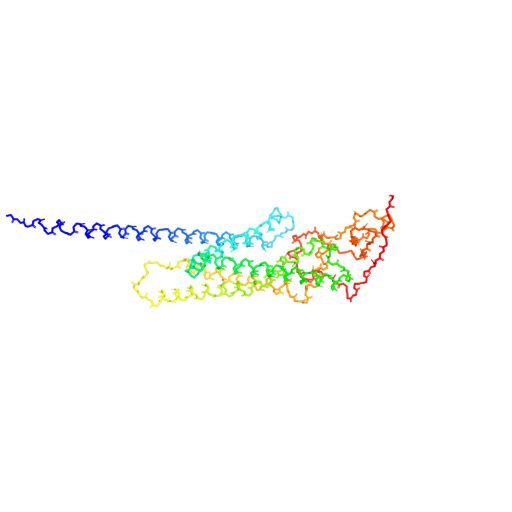 . VAL A 1 215 ? 16.421 4.155 -8.280 1.00 83.88 215 VAL A N 1
ATOM 1731 C CA . VAL A 1 215 ? 17.086 2.839 -8.260 1.00 83.88 215 VAL A CA 1
ATOM 1732 C C . VAL A 1 215 ? 16.062 1.706 -8.212 1.00 83.88 215 VAL A C 1
ATOM 1734 O O . VAL A 1 215 ? 16.156 0.726 -8.947 1.00 83.88 215 VAL A O 1
ATOM 1737 N N . LYS A 1 216 ? 15.030 1.855 -7.378 1.00 82.69 216 LYS A N 1
ATOM 1738 C CA . LYS A 1 216 ? 13.955 0.864 -7.266 1.00 82.69 216 LYS A CA 1
ATOM 1739 C C . LYS A 1 216 ? 13.041 0.835 -8.478 1.00 82.69 216 LYS A C 1
ATOM 1741 O O . LYS A 1 216 ? 12.532 -0.225 -8.817 1.00 82.69 216 LYS A O 1
ATOM 1746 N N . THR A 1 217 ? 12.828 1.976 -9.124 1.00 89.31 217 THR A N 1
ATOM 1747 C CA . THR A 1 217 ? 12.065 2.039 -10.377 1.00 89.31 217 THR A CA 1
ATOM 1748 C C . THR A 1 217 ? 12.795 1.286 -11.481 1.00 89.31 217 THR A C 1
ATOM 1750 O O . THR A 1 217 ? 12.175 0.501 -12.191 1.00 89.31 217 THR A O 1
ATOM 1753 N N . TYR A 1 218 ? 14.114 1.469 -11.567 1.00 88.69 218 TYR A N 1
ATOM 1754 C CA . TYR A 1 218 ? 14.971 0.731 -12.486 1.00 88.69 218 TYR A CA 1
ATOM 1755 C C . TYR A 1 218 ? 14.917 -0.784 -12.226 1.00 88.69 218 TYR A C 1
ATOM 1757 O O . TYR A 1 218 ? 14.589 -1.558 -13.122 1.00 88.69 218 TYR A O 1
ATOM 1765 N N . ALA A 1 219 ? 15.110 -1.194 -10.971 1.00 86.12 219 ALA A N 1
ATOM 1766 C CA . ALA A 1 219 ? 14.991 -2.585 -10.538 1.00 86.12 219 ALA A CA 1
ATOM 1767 C C . ALA A 1 219 ? 13.617 -3.204 -10.864 1.00 86.12 219 ALA A C 1
ATOM 1769 O O . ALA A 1 219 ? 13.524 -4.308 -11.395 1.00 86.12 219 ALA A O 1
ATOM 1770 N N . LEU A 1 220 ? 12.532 -2.484 -10.581 1.00 88.50 220 LEU A N 1
ATOM 1771 C CA . LEU A 1 220 ? 11.177 -2.971 -10.829 1.00 88.50 220 LEU A CA 1
ATOM 1772 C C . LEU A 1 220 ? 10.893 -3.155 -12.328 1.00 88.50 220 LEU A C 1
ATOM 1774 O O . LEU A 1 220 ? 10.270 -4.146 -12.704 1.00 88.50 220 LEU A O 1
ATOM 1778 N N . ALA A 1 221 ? 11.402 -2.254 -13.172 1.00 90.69 221 ALA A N 1
ATOM 1779 C CA . ALA A 1 221 ? 11.323 -2.388 -14.624 1.00 90.69 221 ALA A CA 1
ATOM 1780 C C . ALA A 1 221 ? 12.045 -3.631 -15.134 1.00 90.69 221 ALA A C 1
ATOM 1782 O O . ALA A 1 221 ? 11.478 -4.360 -15.947 1.00 90.69 221 ALA A O 1
ATOM 1783 N N . HIS A 1 222 ? 13.249 -3.912 -14.626 1.00 87.88 222 HIS A N 1
ATOM 1784 C CA . HIS A 1 222 ? 13.985 -5.128 -14.983 1.00 87.88 222 HIS A CA 1
ATOM 1785 C C . HIS A 1 222 ? 13.220 -6.407 -14.651 1.00 87.88 222 HIS A C 1
ATOM 1787 O O . HIS A 1 222 ? 13.305 -7.388 -15.380 1.00 87.88 222 HIS A O 1
ATOM 1793 N N . LEU A 1 223 ? 12.455 -6.386 -13.562 1.00 87.38 223 LEU A N 1
ATOM 1794 C CA . LEU A 1 223 ? 11.683 -7.536 -13.118 1.00 87.38 223 LEU A CA 1
ATOM 1795 C C . LEU A 1 223 ? 10.393 -7.755 -13.924 1.00 87.38 223 LEU A C 1
ATOM 1797 O O . LEU A 1 223 ? 9.955 -8.895 -14.059 1.00 87.38 223 LEU A O 1
ATOM 1801 N N . LEU A 1 224 ? 9.742 -6.679 -14.377 1.00 89.81 224 LEU A N 1
ATOM 1802 C CA . LEU A 1 224 ? 8.373 -6.749 -14.899 1.00 89.81 2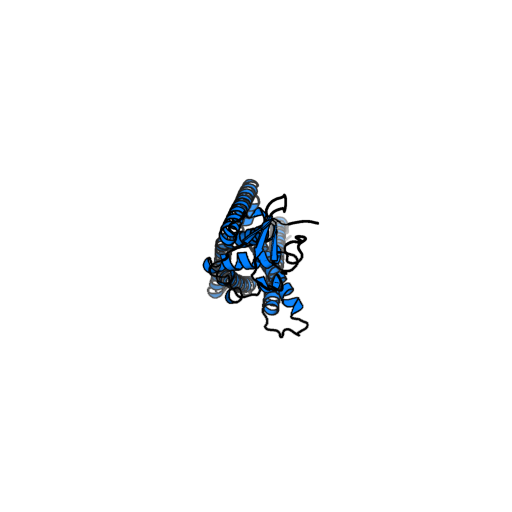24 LEU A CA 1
ATOM 1803 C C . LEU A 1 224 ? 8.236 -6.462 -16.395 1.00 89.81 224 LEU A C 1
ATOM 1805 O O . LEU A 1 224 ? 7.344 -7.031 -17.020 1.00 89.81 224 LEU A O 1
ATOM 1809 N N . ASP A 1 225 ? 9.049 -5.564 -16.952 1.00 91.44 225 ASP A N 1
ATOM 1810 C CA . ASP A 1 225 ? 8.880 -5.080 -18.329 1.00 91.44 225 ASP A CA 1
ATOM 1811 C C . ASP A 1 225 ? 10.050 -5.464 -19.248 1.00 91.44 225 ASP A C 1
ATOM 1813 O O . ASP A 1 225 ? 9.826 -5.691 -20.438 1.00 91.44 225 ASP A O 1
ATOM 1817 N N . PHE A 1 226 ? 11.280 -5.580 -18.731 1.00 89.69 226 PHE A N 1
ATOM 1818 C CA . PHE A 1 226 ? 12.399 -6.081 -19.534 1.00 89.69 226 PHE A CA 1
ATOM 1819 C C . PHE A 1 226 ? 12.234 -7.565 -19.856 1.00 89.69 226 PHE A C 1
ATOM 1821 O O . PHE A 1 226 ? 11.857 -8.376 -19.010 1.00 89.69 226 PHE A O 1
ATOM 1828 N N . ASN A 1 227 ? 12.570 -7.927 -21.092 1.00 86.88 227 ASN A N 1
ATOM 1829 C CA . ASN A 1 227 ? 12.499 -9.300 -21.557 1.00 86.88 227 ASN A CA 1
ATOM 1830 C C . ASN A 1 227 ? 13.810 -9.718 -22.231 1.00 86.88 227 ASN A C 1
ATOM 1832 O O . ASN A 1 227 ? 14.203 -9.154 -23.251 1.00 86.88 227 ASN A O 1
ATOM 1836 N N . ILE A 1 228 ? 14.454 -10.746 -21.680 1.00 85.19 228 ILE A N 1
ATOM 1837 C CA . ILE A 1 228 ? 15.632 -11.390 -22.278 1.00 85.19 228 ILE A CA 1
ATOM 1838 C C . ILE A 1 228 ? 15.257 -12.337 -23.431 1.00 85.19 228 ILE A C 1
ATOM 1840 O O . ILE A 1 228 ? 16.036 -12.569 -24.349 1.00 85.19 228 ILE A O 1
ATOM 1844 N N . ASN A 1 229 ? 14.037 -12.881 -23.409 1.00 84.69 229 ASN A N 1
ATOM 1845 C CA . ASN A 1 229 ? 13.506 -13.788 -24.423 1.00 84.69 229 ASN A CA 1
ATOM 1846 C C . ASN A 1 229 ? 12.733 -12.987 -25.479 1.00 84.69 229 ASN A C 1
ATOM 1848 O O . ASN A 1 229 ? 11.507 -13.083 -25.587 1.00 84.69 229 ASN A O 1
ATOM 1852 N N . HIS A 1 230 ? 13.448 -12.151 -26.226 1.00 85.88 230 HIS A N 1
ATOM 1853 C CA . HIS A 1 230 ? 12.878 -11.293 -27.261 1.00 85.88 230 HIS A CA 1
ATOM 1854 C C . HIS A 1 230 ? 12.997 -11.902 -28.667 1.00 85.88 230 HIS A C 1
ATOM 1856 O O . HIS A 1 230 ? 13.842 -12.753 -28.932 1.00 85.88 230 HIS A O 1
ATOM 1862 N N . HIS A 1 231 ? 12.190 -11.411 -29.612 1.00 85.62 231 HIS A N 1
ATOM 1863 C CA . HIS A 1 231 ? 12.161 -11.907 -30.997 1.00 85.62 231 HIS A CA 1
ATOM 1864 C C . HIS A 1 231 ? 13.122 -11.187 -31.966 1.00 85.62 231 HIS A C 1
ATOM 1866 O O . HIS A 1 231 ? 13.171 -11.544 -33.140 1.00 85.62 231 HIS A O 1
ATOM 1872 N N . CYS A 1 232 ? 13.883 -10.188 -31.503 1.00 85.94 232 CYS A N 1
ATOM 1873 C CA . CYS A 1 232 ? 14.818 -9.433 -32.345 1.00 85.94 232 CYS A CA 1
ATOM 1874 C C . CYS A 1 232 ? 16.047 -10.275 -32.725 1.00 85.94 232 CYS A C 1
ATOM 1876 O O . CYS A 1 232 ? 16.860 -10.629 -31.864 1.00 85.94 232 CYS A O 1
ATOM 1878 N N . ILE A 1 233 ? 16.216 -10.578 -34.014 1.00 85.88 233 ILE A N 1
ATOM 1879 C CA . ILE A 1 233 ? 17.292 -11.457 -34.512 1.00 85.88 233 ILE A CA 1
ATOM 1880 C C . ILE A 1 233 ? 18.656 -10.797 -34.356 1.00 85.88 233 ILE A C 1
ATOM 1882 O O . ILE A 1 233 ? 19.615 -11.439 -33.932 1.00 85.88 233 ILE A O 1
ATOM 1886 N N . ASN A 1 234 ? 18.727 -9.498 -34.653 1.00 85.38 234 ASN A N 1
ATOM 1887 C CA . ASN A 1 234 ? 19.946 -8.698 -34.563 1.00 85.38 234 ASN A CA 1
ATOM 1888 C C . ASN A 1 234 ? 20.526 -8.618 -33.142 1.00 85.38 234 ASN A C 1
ATOM 1890 O O . ASN A 1 234 ? 21.693 -8.278 -33.001 1.00 85.38 234 ASN A O 1
ATOM 1894 N N . LEU A 1 235 ? 19.735 -8.953 -32.119 1.00 83.44 235 LEU A N 1
ATOM 1895 C CA . LEU A 1 235 ? 20.116 -8.895 -30.703 1.00 83.44 235 LEU A CA 1
ATOM 1896 C C . LEU A 1 235 ? 20.160 -10.279 -30.035 1.00 83.44 235 LEU A C 1
ATOM 1898 O O . LEU A 1 235 ? 20.580 -10.410 -28.889 1.00 83.44 235 LEU A O 1
ATOM 1902 N N . SER A 1 236 ? 19.737 -11.334 -30.742 1.00 71.06 236 SER A N 1
ATOM 1903 C CA . SER A 1 236 ? 19.597 -12.686 -30.177 1.00 71.06 236 SER A CA 1
ATOM 1904 C C . SER A 1 236 ? 20.935 -13.322 -29.775 1.00 71.06 236 SER A C 1
ATOM 1906 O O . SER A 1 236 ? 20.956 -14.232 -28.949 1.00 71.06 236 SER A O 1
ATOM 1908 N N . ALA A 1 237 ? 22.054 -12.860 -30.343 1.00 66.19 237 ALA A N 1
ATOM 1909 C CA . ALA A 1 237 ? 23.386 -13.372 -30.022 1.00 66.19 237 ALA A CA 1
ATOM 1910 C C . ALA A 1 237 ? 23.913 -12.880 -28.661 1.00 66.19 237 ALA A C 1
ATOM 1912 O O . ALA A 1 237 ? 24.673 -13.599 -28.012 1.00 66.19 237 ALA A O 1
ATOM 1913 N N . ASP A 1 238 ? 23.475 -11.701 -28.212 1.00 67.81 238 ASP A N 1
ATOM 1914 C CA . ASP A 1 238 ? 24.095 -10.986 -27.092 1.00 67.81 238 ASP A CA 1
ATOM 1915 C C . ASP A 1 238 ? 23.377 -11.204 -25.745 1.00 67.81 238 ASP A C 1
ATOM 1917 O O . ASP A 1 238 ? 23.866 -10.743 -24.717 1.00 67.81 238 ASP A O 1
ATOM 1921 N N . LYS A 1 239 ? 22.245 -11.937 -25.724 1.00 74.62 239 LYS A N 1
ATOM 1922 C CA . LYS A 1 239 ? 21.399 -12.180 -24.529 1.00 74.62 239 LYS A CA 1
ATOM 1923 C C . LYS A 1 239 ? 21.140 -10.906 -23.710 1.00 74.62 239 LYS A C 1
ATOM 1925 O O . LYS A 1 239 ? 21.292 -10.891 -22.490 1.00 74.62 239 LYS A O 1
ATOM 1930 N N . VAL A 1 240 ? 20.753 -9.838 -24.395 1.00 83.31 240 VAL A N 1
ATOM 1931 C CA . VAL A 1 240 ? 20.487 -8.538 -23.776 1.00 83.31 240 VAL A CA 1
ATOM 1932 C C . VAL A 1 240 ? 19.047 -8.433 -23.283 1.00 83.31 240 VAL A C 1
ATOM 1934 O O . VAL A 1 240 ? 18.127 -9.021 -23.851 1.00 83.31 240 VAL A O 1
ATOM 1937 N N . ASN A 1 241 ? 18.842 -7.655 -22.223 1.00 86.31 241 ASN A N 1
ATOM 1938 C CA . ASN A 1 241 ? 17.505 -7.323 -21.753 1.00 86.31 241 ASN A CA 1
ATOM 1939 C C . ASN A 1 241 ? 16.957 -6.182 -22.610 1.00 86.31 241 ASN A C 1
ATOM 1941 O O . ASN A 1 241 ? 17.598 -5.136 -22.736 1.00 86.31 241 ASN A O 1
ATOM 1945 N N . VAL A 1 242 ? 15.760 -6.358 -23.176 1.00 89.50 242 VAL A N 1
ATOM 1946 C CA . VAL A 1 242 ? 15.150 -5.325 -24.022 1.00 89.50 242 VAL A CA 1
ATOM 1947 C C . VAL A 1 242 ? 13.746 -4.946 -23.584 1.00 89.50 242 VAL A C 1
ATOM 1949 O O . VAL A 1 242 ? 12.998 -5.764 -23.044 1.00 89.50 242 VAL A O 1
ATOM 1952 N N . ILE A 1 243 ? 13.379 -3.704 -23.886 1.00 91.88 243 ILE A N 1
ATOM 1953 C CA . ILE A 1 243 ? 12.008 -3.196 -23.827 1.00 91.88 243 ILE A CA 1
ATOM 1954 C C . ILE A 1 243 ? 11.618 -2.677 -25.200 1.00 91.88 243 ILE A C 1
ATOM 1956 O O . ILE A 1 243 ? 12.347 -1.893 -25.802 1.00 91.88 243 ILE A O 1
ATOM 1960 N N . PHE A 1 244 ? 10.445 -3.074 -25.679 1.00 90.56 244 PHE A N 1
ATOM 1961 C CA . PHE A 1 244 ? 9.891 -2.573 -26.931 1.00 90.56 244 PHE A CA 1
ATOM 1962 C C . PHE A 1 244 ? 9.309 -1.172 -26.754 1.00 90.56 244 PHE A C 1
ATOM 1964 O O . PHE A 1 244 ? 8.580 -0.898 -25.802 1.00 90.56 244 PHE A O 1
ATOM 1971 N N . ILE A 1 245 ? 9.617 -0.292 -27.701 1.00 90.19 245 ILE A N 1
ATOM 1972 C CA . ILE A 1 245 ? 9.187 1.100 -27.701 1.00 90.19 245 ILE A CA 1
ATOM 1973 C C . ILE A 1 245 ? 8.056 1.266 -28.713 1.00 90.19 245 ILE A C 1
ATOM 1975 O O . ILE A 1 245 ? 8.210 0.978 -29.899 1.00 90.19 245 ILE A O 1
ATOM 1979 N N . GLY A 1 246 ? 6.934 1.811 -28.246 1.00 84.44 246 GLY A N 1
ATOM 1980 C CA . GLY A 1 246 ? 5.789 2.129 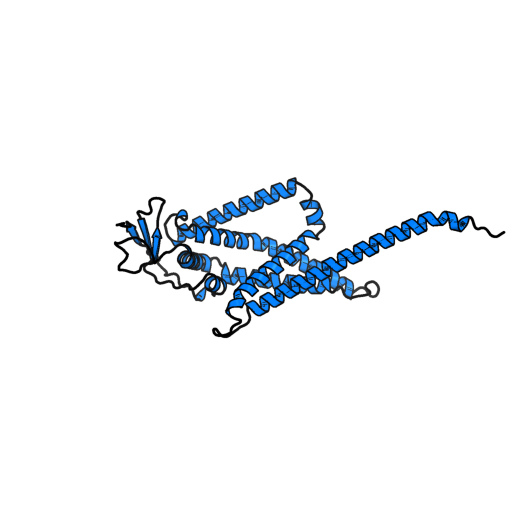-29.094 1.00 84.44 246 GLY A CA 1
ATOM 1981 C C . GLY A 1 246 ? 4.985 0.908 -29.549 1.00 84.44 246 GLY A C 1
ATOM 1982 O O . GLY A 1 246 ? 5.334 -0.247 -29.317 1.00 84.44 246 GLY A O 1
ATOM 1983 N N . SER A 1 247 ? 3.855 1.174 -30.204 1.00 84.12 247 SER A N 1
ATOM 1984 C CA . SER A 1 247 ? 2.918 0.132 -30.643 1.00 84.12 247 SER A CA 1
ATOM 1985 C C . SER A 1 247 ? 3.423 -0.696 -31.824 1.00 84.12 247 SER A C 1
ATOM 1987 O O . SER A 1 247 ? 2.956 -1.812 -32.020 1.00 84.12 247 SER A O 1
ATOM 1989 N N . SER A 1 248 ? 4.338 -0.143 -32.623 1.00 84.12 248 SER A N 1
ATOM 1990 C CA . SER A 1 248 ? 4.962 -0.811 -33.769 1.00 84.12 248 SER A CA 1
ATOM 1991 C C . SER A 1 248 ? 5.999 -1.852 -33.356 1.00 84.12 248 SER A C 1
ATOM 1993 O O . SER A 1 248 ? 6.293 -2.731 -34.158 1.00 84.12 248 SER A O 1
ATOM 1995 N N . GLN A 1 249 ? 6.535 -1.754 -32.131 1.00 85.75 249 GLN A N 1
ATOM 1996 C CA . GLN A 1 249 ? 7.591 -2.621 -31.588 1.00 85.75 249 GLN A CA 1
ATOM 1997 C C . GLN A 1 249 ? 8.863 -2.703 -32.463 1.00 85.75 249 GLN A C 1
ATOM 1999 O O . GLN A 1 249 ? 9.744 -3.521 -32.231 1.00 85.75 249 GLN A O 1
ATOM 2004 N N . ASP A 1 250 ? 9.016 -1.796 -33.426 1.00 87.62 250 ASP A N 1
ATOM 2005 C CA . ASP A 1 250 ? 10.137 -1.707 -34.365 1.00 87.62 250 ASP A CA 1
ATOM 2006 C C . ASP A 1 250 ? 11.414 -1.159 -33.721 1.00 87.62 250 ASP A C 1
ATOM 2008 O O . ASP A 1 250 ? 12.485 -1.226 -34.316 1.00 87.62 250 ASP A O 1
ATOM 2012 N N . LYS A 1 251 ? 11.318 -0.622 -32.502 1.00 90.50 251 LYS A N 1
ATOM 2013 C CA . LYS A 1 251 ? 12.441 -0.085 -31.732 1.00 90.50 251 LYS A CA 1
ATOM 2014 C C . LYS A 1 251 ? 12.483 -0.704 -30.354 1.00 90.50 251 LYS A C 1
ATOM 2016 O O . LYS A 1 251 ? 11.445 -0.928 -29.733 1.00 90.50 251 LYS A O 1
ATOM 2021 N N . VAL A 1 252 ? 13.691 -0.914 -29.856 1.00 91.88 252 VAL A N 1
ATOM 2022 C CA . VAL A 1 252 ? 13.936 -1.445 -28.522 1.00 91.88 252 VAL A CA 1
ATOM 2023 C C . VAL A 1 252 ? 14.915 -0.577 -27.752 1.00 91.88 252 VAL A C 1
ATOM 2025 O O . VAL A 1 252 ? 15.893 -0.073 -28.307 1.00 91.88 252 VAL A O 1
ATOM 2028 N N . LEU A 1 253 ? 14.636 -0.412 -26.464 1.00 91.44 253 LEU A N 1
ATOM 2029 C CA . LEU A 1 253 ? 15.592 0.043 -25.470 1.00 91.44 253 LEU A CA 1
ATOM 2030 C C . LEU A 1 253 ? 16.384 -1.177 -25.008 1.00 91.44 253 LEU A C 1
ATOM 2032 O O . LEU A 1 253 ? 15.791 -2.141 -24.526 1.00 91.44 253 LEU A O 1
ATOM 2036 N N . ILE A 1 254 ? 17.698 -1.135 -25.169 1.00 88.81 254 ILE A N 1
ATOM 2037 C CA . ILE A 1 254 ? 18.606 -2.201 -24.763 1.00 88.81 254 ILE A CA 1
ATOM 2038 C C . ILE A 1 254 ? 19.271 -1.786 -23.461 1.00 88.81 254 ILE A C 1
ATOM 2040 O O . ILE A 1 254 ? 19.817 -0.677 -23.362 1.00 88.81 254 ILE A O 1
ATOM 2044 N N . ASP A 1 255 ? 19.248 -2.700 -22.498 1.00 85.06 255 ASP A N 1
ATOM 2045 C CA . ASP A 1 255 ? 20.108 -2.636 -21.333 1.00 85.06 255 ASP A CA 1
ATOM 2046 C C . ASP A 1 255 ? 21.113 -3.792 -21.342 1.00 85.06 255 ASP A C 1
ATOM 2048 O O . ASP A 1 255 ? 20.755 -4.972 -21.300 1.00 85.06 255 ASP A O 1
ATOM 2052 N N . ASP A 1 256 ? 22.387 -3.411 -21.399 1.00 74.62 256 ASP A N 1
ATOM 2053 C CA . ASP A 1 256 ? 23.530 -4.321 -21.369 1.00 74.62 256 ASP A CA 1
ATOM 2054 C C . ASP A 1 256 ? 23.876 -4.741 -19.923 1.00 74.62 256 ASP A C 1
ATOM 2056 O O . ASP A 1 256 ? 24.802 -5.523 -19.703 1.00 74.62 256 ASP A O 1
ATOM 2060 N N . TYR A 1 257 ? 23.191 -4.184 -18.917 1.00 75.88 257 TYR A N 1
ATOM 2061 C CA . TYR A 1 257 ? 23.404 -4.511 -17.517 1.00 75.88 257 TYR A CA 1
ATOM 2062 C C . TYR A 1 257 ? 22.577 -5.725 -17.088 1.00 75.88 257 TYR A C 1
ATOM 2064 O O . TYR A 1 257 ? 21.350 -5.774 -17.212 1.00 75.88 257 TYR A O 1
ATOM 2072 N N . ASP A 1 258 ? 23.278 -6.703 -16.522 1.00 66.56 258 ASP A N 1
ATOM 2073 C CA . ASP A 1 258 ? 22.676 -7.912 -15.981 1.00 66.56 258 ASP A CA 1
ATOM 2074 C C . ASP A 1 258 ? 22.224 -7.677 -14.533 1.00 66.56 258 ASP A C 1
ATOM 2076 O O . ASP A 1 258 ? 22.926 -7.978 -13.564 1.00 66.56 258 ASP A O 1
ATOM 2080 N N . MET A 1 259 ? 21.054 -7.049 -14.379 1.00 68.81 259 MET A N 1
ATOM 2081 C CA . MET A 1 259 ? 20.398 -6.920 -13.081 1.00 68.81 259 MET A CA 1
ATOM 2082 C C . MET A 1 259 ? 19.531 -8.152 -12.813 1.00 68.81 259 MET A C 1
ATOM 2084 O O . MET A 1 259 ? 18.382 -8.236 -13.246 1.00 68.81 259 MET A O 1
ATOM 2088 N N . HIS A 1 260 ? 20.062 -9.091 -12.033 1.00 62.06 260 HIS A N 1
ATOM 2089 C CA . HIS A 1 260 ? 19.305 -10.255 -11.588 1.00 62.06 260 HIS A CA 1
ATOM 2090 C C . HIS A 1 260 ? 18.488 -9.958 -10.326 1.00 62.06 260 HIS A C 1
ATOM 2092 O O . HIS A 1 260 ? 19.010 -9.899 -9.212 1.00 62.06 260 HIS A O 1
ATOM 2098 N N . ILE A 1 261 ? 17.173 -9.815 -10.507 1.00 66.44 261 ILE A N 1
ATOM 2099 C CA . ILE A 1 261 ? 16.188 -9.812 -9.422 1.00 66.44 261 ILE A CA 1
ATOM 2100 C C . ILE A 1 261 ? 15.362 -11.080 -9.561 1.00 66.44 261 ILE A C 1
ATOM 2102 O O . ILE A 1 261 ? 14.589 -11.234 -10.501 1.00 66.44 261 ILE A O 1
ATOM 2106 N N . ASN A 1 262 ? 15.540 -12.000 -8.618 1.00 62.78 262 ASN A N 1
ATOM 2107 C CA . ASN A 1 262 ? 15.002 -13.353 -8.742 1.00 62.78 262 ASN A CA 1
ATOM 2108 C C . ASN A 1 262 ? 13.467 -13.399 -8.639 1.00 62.78 262 ASN A C 1
ATOM 2110 O O . ASN A 1 262 ? 12.849 -14.311 -9.182 1.00 62.78 262 ASN A O 1
ATOM 2114 N N . SER A 1 263 ? 12.838 -12.455 -7.924 1.00 71.44 263 SER A N 1
ATOM 2115 C CA . SER A 1 263 ? 11.377 -12.418 -7.752 1.00 71.44 263 SER A CA 1
ATOM 2116 C C . SER A 1 263 ? 10.843 -11.099 -7.172 1.00 71.44 263 SER A C 1
ATOM 2118 O O . SER A 1 263 ? 11.570 -10.334 -6.534 1.00 71.44 263 SER A O 1
ATOM 2120 N N . ILE A 1 264 ? 9.528 -10.873 -7.294 1.00 71.50 264 ILE A N 1
ATOM 2121 C CA . ILE A 1 264 ? 8.808 -9.767 -6.622 1.00 71.50 264 ILE A CA 1
ATOM 2122 C C . ILE A 1 264 ? 8.965 -9.852 -5.097 1.00 71.50 264 ILE A C 1
ATOM 2124 O O . ILE A 1 264 ? 9.090 -8.832 -4.423 1.00 71.50 264 ILE A O 1
ATOM 2128 N N . GLU A 1 265 ? 9.008 -11.064 -4.547 1.00 71.56 265 GLU A N 1
ATOM 2129 C CA . GLU A 1 265 ? 9.284 -11.283 -3.127 1.00 71.56 265 GLU A CA 1
ATOM 2130 C C . GLU A 1 265 ? 10.666 -10.743 -2.743 1.00 71.56 265 GLU A C 1
ATOM 2132 O O . GLU A 1 265 ? 10.784 -10.021 -1.753 1.00 71.56 265 GLU A O 1
ATOM 2137 N N . SER A 1 266 ? 11.696 -11.029 -3.545 1.00 69.25 266 SER A N 1
ATOM 2138 C CA . SER A 1 266 ? 13.046 -10.510 -3.304 1.00 69.25 266 SER A CA 1
ATOM 2139 C C . SER A 1 266 ? 13.113 -8.984 -3.424 1.00 69.25 266 SER A C 1
ATOM 2141 O O . SER A 1 266 ? 13.823 -8.344 -2.655 1.00 69.25 266 SER A O 1
ATOM 2143 N N . PHE A 1 267 ? 12.306 -8.383 -4.306 1.00 72.94 267 PHE A N 1
ATOM 2144 C CA . PHE A 1 267 ? 12.170 -6.929 -4.415 1.00 72.94 267 PHE A CA 1
ATOM 2145 C C . PHE A 1 267 ? 11.500 -6.306 -3.177 1.00 72.94 267 PHE A C 1
ATOM 2147 O O . PHE A 1 267 ? 11.938 -5.265 -2.690 1.00 72.94 267 PHE A O 1
ATOM 2154 N N . LEU A 1 268 ? 10.458 -6.950 -2.639 1.00 70.44 268 LEU A N 1
ATOM 2155 C CA . LEU A 1 268 ? 9.724 -6.469 -1.462 1.00 70.44 268 LEU A CA 1
ATOM 2156 C C . LEU A 1 268 ? 10.462 -6.714 -0.139 1.00 70.44 268 LEU A C 1
ATOM 2158 O O . LEU A 1 268 ? 10.288 -5.932 0.790 1.00 70.44 268 LEU A O 1
ATOM 2162 N N . LYS A 1 269 ? 11.267 -7.780 -0.044 1.00 65.44 269 LYS A N 1
ATOM 2163 C CA . LYS A 1 269 ? 12.121 -8.084 1.120 1.00 65.44 269 LYS A CA 1
ATOM 2164 C C . LYS A 1 269 ? 13.492 -7.391 1.055 1.00 65.44 269 LYS A C 1
ATOM 2166 O O . LYS A 1 269 ? 14.150 -7.246 2.084 1.00 65.44 269 LYS A O 1
ATOM 2171 N N . GLY A 1 270 ? 13.949 -7.017 -0.140 1.00 57.62 270 GLY A N 1
ATOM 2172 C CA . GLY A 1 270 ? 15.296 -6.513 -0.401 1.00 57.62 270 GLY A CA 1
ATOM 2173 C C . GLY A 1 270 ? 15.538 -5.106 0.144 1.00 57.62 270 GLY A C 1
ATOM 2174 O O . GLY A 1 270 ? 14.755 -4.180 -0.083 1.00 57.62 270 GLY A O 1
ATOM 2175 N N . ASN A 1 271 ? 16.663 -4.929 0.839 1.00 52.44 271 ASN A N 1
ATOM 2176 C CA . ASN A 1 271 ? 17.125 -3.616 1.282 1.00 52.44 271 ASN A CA 1
ATOM 2177 C C . ASN A 1 271 ? 17.642 -2.813 0.074 1.00 52.44 271 ASN A C 1
ATOM 2179 O O . ASN A 1 271 ? 18.248 -3.391 -0.822 1.00 52.44 271 ASN A O 1
ATOM 2183 N N . SER A 1 272 ? 17.441 -1.490 0.020 1.00 49.34 272 SER A N 1
ATOM 2184 C CA . SER A 1 272 ? 17.807 -0.691 -1.171 1.00 49.34 272 SER A CA 1
ATOM 2185 C C . SER A 1 272 ? 19.287 -0.810 -1.556 1.00 49.34 272 SER A C 1
ATOM 2187 O O . SER A 1 272 ? 19.619 -0.736 -2.732 1.00 49.34 272 SER A O 1
ATOM 2189 N N . SER A 1 273 ? 20.151 -1.084 -0.576 1.00 47.09 273 SER A N 1
ATOM 2190 C CA . SER A 1 273 ? 21.591 -1.294 -0.735 1.00 47.09 273 SER A CA 1
ATOM 2191 C C . SER A 1 273 ? 21.985 -2.509 -1.583 1.00 47.09 273 SER A C 1
ATOM 2193 O O . SER A 1 273 ? 23.159 -2.643 -1.908 1.00 47.09 273 SER A O 1
ATOM 2195 N N . SER A 1 274 ? 21.058 -3.422 -1.899 1.00 49.91 274 SER A N 1
ATOM 2196 C CA . SER A 1 274 ? 21.329 -4.545 -2.808 1.00 49.91 274 SER A CA 1
ATOM 2197 C C . SER A 1 274 ? 21.080 -4.211 -4.278 1.00 49.91 274 SER A C 1
ATOM 2199 O O . SER A 1 274 ? 21.430 -5.010 -5.141 1.00 49.91 274 SER A O 1
ATOM 2201 N N . PHE A 1 275 ? 20.467 -3.061 -4.572 1.00 58.19 275 PHE A N 1
ATOM 2202 C CA . PHE A 1 275 ? 20.177 -2.626 -5.933 1.00 58.19 275 PHE A CA 1
ATOM 2203 C C . PHE A 1 275 ? 21.144 -1.504 -6.301 1.00 58.19 275 PHE A C 1
ATOM 2205 O O . PHE A 1 275 ? 21.129 -0.436 -5.695 1.00 58.19 275 PHE A O 1
ATOM 2212 N N . PHE A 1 276 ? 21.999 -1.750 -7.288 1.00 57.16 276 PHE A N 1
ATOM 2213 C CA . PHE A 1 276 ? 22.926 -0.748 -7.799 1.00 57.16 276 PHE A CA 1
ATOM 2214 C C . PHE A 1 276 ? 22.399 -0.224 -9.129 1.00 57.16 276 PHE A C 1
ATOM 2216 O O . PHE A 1 276 ? 22.271 -0.973 -10.094 1.00 57.16 276 PHE A O 1
ATOM 2223 N N . MET A 1 277 ? 22.089 1.068 -9.173 1.00 59.69 277 MET A N 1
ATOM 2224 C CA . MET A 1 277 ? 21.889 1.792 -10.423 1.00 59.69 277 MET A CA 1
ATOM 2225 C C . MET A 1 277 ? 23.233 2.407 -10.802 1.00 59.69 277 MET A C 1
ATOM 2227 O O . MET A 1 277 ? 23.910 2.993 -9.960 1.00 59.69 277 MET A O 1
ATOM 2231 N N . LYS A 1 278 ? 23.653 2.245 -12.055 1.00 58.84 278 LYS A N 1
ATOM 2232 C CA . LYS A 1 278 ? 24.892 2.852 -12.545 1.00 58.84 278 LYS A CA 1
ATOM 2233 C C . LYS A 1 278 ? 24.729 4.374 -12.586 1.00 58.84 278 LYS A C 1
ATOM 2235 O O . LYS A 1 278 ? 23.723 4.853 -13.098 1.00 58.84 278 LYS A O 1
ATOM 2240 N N . ASP A 1 279 ? 25.754 5.119 -12.165 1.00 54.88 279 ASP A N 1
ATOM 2241 C CA . ASP A 1 279 ? 25.756 6.598 -12.144 1.00 54.88 279 ASP A CA 1
ATOM 2242 C C . ASP A 1 279 ? 25.608 7.262 -13.532 1.00 54.88 279 ASP A C 1
ATOM 2244 O O . ASP A 1 279 ? 25.531 8.480 -13.631 1.00 54.88 279 ASP A O 1
ATOM 2248 N N . ASN A 1 280 ? 25.542 6.475 -14.612 1.00 57.12 280 ASN A N 1
ATOM 2249 C CA . ASN A 1 280 ? 25.161 6.905 -15.955 1.00 57.12 280 ASN A CA 1
ATOM 2250 C C . ASN A 1 280 ? 24.516 5.724 -16.698 1.00 57.12 280 ASN A C 1
ATOM 2252 O O . ASN A 1 280 ? 25.219 4.882 -17.273 1.00 57.12 280 ASN A O 1
ATOM 2256 N N . LEU A 1 281 ? 23.184 5.644 -16.669 1.00 65.56 281 LEU A N 1
ATOM 2257 C CA . LEU A 1 281 ? 22.423 4.728 -17.518 1.00 65.56 281 LEU A CA 1
ATOM 2258 C C . LEU A 1 281 ? 22.448 5.248 -18.961 1.00 65.56 281 LEU A C 1
ATOM 22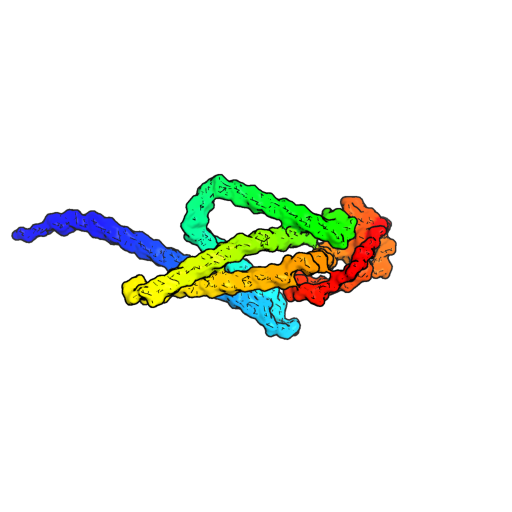60 O O . LEU A 1 281 ? 21.641 6.084 -19.357 1.00 65.56 281 LEU A O 1
ATOM 2264 N N . ASN A 1 282 ? 23.399 4.758 -19.752 1.00 67.06 282 ASN A N 1
ATOM 2265 C CA . ASN A 1 282 ? 23.413 4.989 -21.193 1.00 67.06 282 ASN A CA 1
ATOM 2266 C C . ASN A 1 282 ? 22.628 3.877 -21.879 1.00 67.06 282 ASN A C 1
ATOM 2268 O O . ASN A 1 282 ? 23.215 2.923 -22.392 1.00 67.06 282 ASN A O 1
ATOM 2272 N N . PHE A 1 283 ? 21.304 4.003 -21.876 1.00 81.19 283 PHE A N 1
ATOM 2273 C CA . PHE A 1 283 ? 20.462 3.108 -22.655 1.00 81.19 283 PHE A CA 1
ATOM 2274 C C . PHE A 1 283 ? 20.715 3.304 -24.148 1.00 81.19 283 PHE A C 1
ATOM 2276 O O . PHE A 1 283 ? 20.816 4.432 -24.639 1.00 81.19 283 PHE A O 1
ATOM 2283 N N . LYS A 1 284 ? 20.800 2.197 -24.885 1.00 86.56 284 LYS A N 1
ATOM 2284 C CA . LYS A 1 284 ? 20.912 2.222 -26.345 1.00 86.56 284 LYS A CA 1
ATOM 2285 C C . LYS A 1 284 ? 19.538 1.968 -26.937 1.00 86.56 284 LYS A C 1
ATOM 2287 O O . LYS A 1 284 ? 18.854 1.039 -26.527 1.00 86.56 284 LYS A O 1
ATOM 2292 N N . ILE A 1 285 ? 19.149 2.770 -27.921 1.00 88.81 285 ILE A N 1
ATOM 2293 C CA . ILE A 1 285 ? 17.941 2.521 -28.708 1.00 88.81 285 ILE A CA 1
ATOM 2294 C C . ILE A 1 285 ? 18.373 1.979 -30.064 1.00 88.81 285 ILE A C 1
ATOM 2296 O O . ILE A 1 285 ? 19.202 2.595 -30.735 1.00 88.81 285 ILE A O 1
ATOM 2300 N N . GLN A 1 286 ? 17.823 0.836 -30.462 1.00 89.69 286 GLN A N 1
ATOM 2301 C CA . GLN A 1 286 ? 18.080 0.218 -31.764 1.00 89.69 286 GLN A CA 1
ATOM 2302 C C . GLN A 1 286 ? 16.782 -0.268 -32.402 1.00 89.69 286 GLN A C 1
ATOM 2304 O O . GLN A 1 286 ? 15.771 -0.436 -31.722 1.00 89.69 286 GLN A O 1
ATOM 2309 N N . GLU A 1 287 ? 16.808 -0.489 -33.714 1.00 90.19 287 GLU A N 1
ATOM 2310 C CA . GLU A 1 287 ? 15.696 -1.127 -34.417 1.00 90.19 287 GLU A CA 1
ATOM 2311 C C . GLU A 1 287 ? 15.672 -2.635 -34.128 1.00 90.19 287 GLU A C 1
ATOM 2313 O O . GLU A 1 287 ? 16.715 -3.292 -34.093 1.00 90.19 287 GLU A O 1
ATOM 2318 N N . CYS A 1 288 ? 14.479 -3.185 -33.912 1.00 88.44 288 CYS A N 1
ATOM 2319 C CA . CYS A 1 288 ? 14.263 -4.620 -33.788 1.00 88.44 288 CYS A CA 1
ATOM 2320 C C . CYS A 1 288 ? 14.004 -5.211 -35.173 1.00 88.44 288 CYS A C 1
ATOM 2322 O O . CYS A 1 288 ? 13.030 -4.857 -35.837 1.00 88.44 288 CYS A O 1
ATOM 2324 N N . VAL A 1 289 ? 14.867 -6.132 -35.602 1.00 87.06 289 VAL A N 1
ATOM 2325 C CA . VAL A 1 289 ? 14.689 -6.845 -36.870 1.00 87.06 289 VAL A CA 1
ATOM 2326 C C . VAL A 1 289 ? 14.003 -8.182 -36.604 1.00 87.06 289 VAL A C 1
ATOM 2328 O O . VAL A 1 289 ? 14.536 -9.028 -35.880 1.00 87.06 289 VAL A O 1
ATOM 2331 N N . TYR A 1 290 ? 12.825 -8.357 -37.201 1.00 84.00 290 TYR A N 1
ATOM 2332 C CA . TYR A 1 290 ? 12.051 -9.600 -37.184 1.00 84.00 290 TYR A CA 1
ATOM 2333 C C . TYR A 1 290 ? 12.437 -10.515 -38.357 1.00 84.00 290 TYR A C 1
ATOM 2335 O O . TYR A 1 290 ? 12.996 -10.043 -39.348 1.00 84.00 290 TYR A O 1
ATOM 2343 N N . ASN A 1 291 ? 12.139 -11.813 -38.234 1.00 66.56 291 ASN A N 1
ATOM 2344 C CA . ASN A 1 291 ? 12.285 -12.795 -39.323 1.00 66.56 291 ASN A CA 1
ATOM 2345 C C . ASN A 1 291 ? 11.134 -12.699 -40.323 1.00 66.56 291 ASN A C 1
ATOM 2347 O O . ASN A 1 291 ? 9.994 -12.473 -39.857 1.00 66.56 291 ASN A O 1
#